Protein AF-A0AAW0KKT7-F1 (afdb_monomer_lite)

Structure (mmCIF, N/CA/C/O backbone):
data_AF-A0AAW0KKT7-F1
#
_entry.id   AF-A0AAW0KKT7-F1
#
loop_
_atom_site.group_PDB
_atom_site.id
_atom_site.type_symbol
_atom_site.label_atom_id
_atom_site.label_alt_id
_atom_site.label_comp_id
_atom_site.label_asym_id
_atom_site.label_entity_id
_atom_site.label_seq_id
_atom_site.pdbx_PDB_ins_code
_atom_site.Cartn_x
_atom_site.Cartn_y
_atom_site.Cartn_z
_atom_site.occupancy
_atom_site.B_iso_or_equiv
_atom_site.auth_seq_id
_atom_site.auth_comp_id
_atom_site.auth_asym_id
_atom_site.auth_atom_id
_atom_site.pdbx_PDB_model_num
ATOM 1 N N . MET A 1 1 ? 25.909 -26.195 -28.130 1.00 31.53 1 MET A N 1
ATOM 2 C CA . MET A 1 1 ? 25.464 -25.767 -26.789 1.00 31.53 1 MET A CA 1
ATOM 3 C C . MET A 1 1 ? 24.852 -24.380 -26.941 1.00 31.53 1 MET A C 1
ATOM 5 O O . MET A 1 1 ? 25.581 -23.400 -26.951 1.00 31.53 1 MET A O 1
ATOM 9 N N . ILE A 1 2 ? 23.549 -24.303 -27.223 1.00 26.78 2 ILE A N 1
ATOM 10 C CA . ILE A 1 2 ? 22.853 -23.032 -27.477 1.00 26.78 2 ILE A CA 1
ATOM 11 C C . ILE A 1 2 ? 21.939 -22.791 -26.280 1.00 26.78 2 ILE A C 1
ATOM 13 O O . ILE A 1 2 ? 20.906 -23.437 -26.138 1.00 26.78 2 ILE A O 1
ATOM 17 N N . PHE A 1 3 ? 22.370 -21.903 -25.388 1.00 26.28 3 PHE A N 1
ATOM 18 C CA . PHE A 1 3 ? 21.523 -21.343 -24.344 1.00 26.28 3 PHE A CA 1
ATOM 19 C C . PHE A 1 3 ? 20.577 -20.335 -25.002 1.00 26.28 3 PHE A C 1
ATOM 21 O O . PHE A 1 3 ? 20.989 -19.228 -25.340 1.00 26.28 3 PHE A O 1
ATOM 28 N N . VAL A 1 4 ? 19.312 -20.705 -25.194 1.00 31.69 4 VAL A N 1
ATOM 29 C CA . VAL A 1 4 ? 18.260 -19.722 -25.474 1.00 31.69 4 VAL A CA 1
ATOM 30 C C . VAL A 1 4 ? 17.796 -19.186 -24.126 1.00 31.69 4 VAL A C 1
ATOM 32 O O . VAL A 1 4 ? 16.954 -19.778 -23.457 1.00 31.69 4 VAL A O 1
ATOM 35 N N . ALA A 1 5 ? 18.395 -18.081 -23.692 1.00 36.38 5 ALA A N 1
ATOM 36 C CA . ALA A 1 5 ? 17.858 -17.307 -22.587 1.00 36.38 5 ALA A CA 1
ATOM 37 C C . ALA A 1 5 ? 16.562 -16.638 -23.070 1.00 36.38 5 ALA A C 1
ATOM 39 O O . ALA A 1 5 ? 16.604 -15.687 -23.850 1.00 36.38 5 ALA A O 1
ATOM 40 N N . MET A 1 6 ? 15.405 -17.141 -22.633 1.00 34.62 6 MET A N 1
ATOM 41 C CA . MET A 1 6 ? 14.145 -16.406 -22.750 1.00 34.62 6 MET A CA 1
ATOM 42 C C . MET A 1 6 ? 14.238 -15.162 -21.864 1.00 34.62 6 MET A C 1
ATOM 44 O O . MET A 1 6 ? 14.027 -15.208 -20.655 1.00 34.62 6 MET A O 1
ATOM 48 N N . PHE A 1 7 ? 14.629 -14.051 -22.481 1.00 41.12 7 PHE A N 1
ATOM 49 C CA . PHE A 1 7 ? 14.795 -12.752 -21.849 1.00 41.12 7 PHE A CA 1
ATOM 50 C C . PHE A 1 7 ? 13.500 -11.956 -22.029 1.00 41.12 7 PHE A C 1
ATOM 52 O O . PHE A 1 7 ? 13.329 -11.230 -23.006 1.00 41.12 7 PHE A O 1
ATOM 59 N N . VAL A 1 8 ? 12.556 -12.120 -21.104 1.00 44.72 8 VAL A N 1
ATOM 60 C CA . VAL A 1 8 ? 11.337 -11.306 -21.055 1.00 44.72 8 VAL A CA 1
ATOM 61 C C . VAL A 1 8 ? 11.145 -10.823 -19.624 1.00 44.72 8 VAL A C 1
ATOM 63 O O . VAL A 1 8 ? 10.634 -11.547 -18.783 1.00 44.72 8 VAL A O 1
ATOM 66 N N . ASP A 1 9 ? 11.625 -9.602 -19.383 1.00 35.25 9 ASP A N 1
ATOM 67 C CA . ASP A 1 9 ? 11.113 -8.574 -18.460 1.00 35.25 9 ASP A CA 1
ATOM 68 C C . ASP A 1 9 ? 12.256 -7.849 -17.722 1.00 35.25 9 ASP A C 1
ATOM 70 O O . ASP A 1 9 ? 12.972 -8.400 -16.884 1.00 35.25 9 ASP A O 1
ATOM 74 N N . ARG A 1 10 ? 12.404 -6.551 -18.020 1.00 43.22 10 ARG A N 1
ATOM 75 C CA . ARG A 1 10 ? 13.387 -5.635 -17.415 1.00 43.22 10 ARG A CA 1
ATOM 76 C C . ARG A 1 10 ? 13.097 -5.356 -15.929 1.00 43.22 10 ARG A C 1
ATOM 78 O O . ARG A 1 10 ? 13.910 -4.707 -15.277 1.00 43.22 10 ARG A O 1
ATOM 85 N N . ARG A 1 11 ? 11.964 -5.825 -15.386 1.00 42.97 11 ARG A N 1
ATOM 86 C CA . ARG A 1 11 ? 11.531 -5.584 -13.995 1.00 42.97 11 ARG A CA 1
ATOM 87 C C . ARG A 1 11 ? 11.824 -6.718 -13.004 1.00 42.97 11 ARG A C 1
ATOM 89 O O . ARG A 1 11 ? 11.734 -6.484 -11.803 1.00 42.97 11 ARG A O 1
ATOM 96 N N . TYR A 1 12 ? 12.253 -7.901 -13.455 1.00 42.06 12 TYR A N 1
ATOM 97 C CA . TYR A 1 12 ? 12.543 -9.060 -12.584 1.00 42.06 12 TYR A CA 1
ATOM 98 C C . TYR A 1 12 ? 14.029 -9.229 -12.200 1.00 42.06 12 TYR A C 1
ATOM 100 O O . TYR A 1 12 ? 14.436 -10.266 -11.677 1.00 42.06 12 TYR A O 1
ATOM 108 N N . PHE A 1 13 ? 14.866 -8.205 -12.385 1.00 41.31 13 PHE A N 1
ATOM 109 C CA . PHE A 1 13 ? 16.325 -8.291 -12.195 1.00 41.31 13 PHE A CA 1
ATOM 110 C C . PHE A 1 13 ? 16.810 -8.320 -10.723 1.00 41.31 13 PHE A C 1
ATOM 112 O O . PHE A 1 13 ? 17.933 -7.920 -10.432 1.00 41.31 13 PHE A O 1
ATOM 119 N N . ARG A 1 14 ? 16.007 -8.765 -9.741 1.00 37.19 14 ARG A N 1
ATOM 120 C CA . ARG A 1 14 ? 16.431 -8.741 -8.319 1.00 37.19 14 ARG A CA 1
ATOM 121 C C . ARG A 1 14 ? 16.213 -10.028 -7.522 1.00 37.19 14 ARG A C 1
ATOM 123 O O . ARG A 1 14 ? 16.206 -9.993 -6.294 1.00 37.19 14 ARG A O 1
ATOM 130 N N . ALA A 1 15 ? 16.120 -11.176 -8.185 1.00 34.62 15 ALA A N 1
ATOM 131 C CA . ALA A 1 15 ? 16.123 -12.462 -7.487 1.00 34.62 15 ALA A CA 1
ATOM 132 C C . ALA A 1 15 ? 16.864 -13.558 -8.263 1.00 34.62 15 ALA A C 1
ATOM 134 O O . ALA A 1 15 ? 16.327 -14.627 -8.512 1.00 34.62 15 ALA A O 1
ATOM 135 N N . MET A 1 16 ? 18.130 -13.319 -8.602 1.00 32.91 16 MET A N 1
ATOM 136 C CA . MET A 1 16 ? 19.055 -14.415 -8.883 1.00 32.91 16 MET A CA 1
ATOM 137 C C . MET A 1 16 ? 20.366 -14.116 -8.161 1.00 32.91 16 MET A C 1
ATOM 139 O O . MET A 1 16 ? 21.225 -13.387 -8.647 1.00 32.91 16 MET A O 1
ATOM 143 N N . LYS A 1 17 ? 20.468 -14.619 -6.924 1.00 32.62 17 LYS A N 1
ATOM 144 C CA . LYS A 1 17 ? 21.740 -14.731 -6.206 1.00 32.62 17 LYS A CA 1
ATOM 145 C C . LYS A 1 17 ? 22.632 -15.652 -7.037 1.00 32.62 17 LYS A C 1
ATOM 147 O O . LYS A 1 17 ? 22.512 -16.868 -6.942 1.00 32.62 17 LYS A O 1
ATOM 152 N N . PHE A 1 18 ? 23.512 -15.077 -7.844 1.00 29.98 18 PHE A N 1
ATOM 153 C CA . PHE A 1 18 ? 24.673 -15.802 -8.331 1.00 29.98 18 PHE A CA 1
ATOM 154 C C . PHE A 1 18 ? 25.673 -15.882 -7.181 1.00 29.98 18 PHE A C 1
ATOM 156 O O . PHE A 1 18 ? 26.159 -14.865 -6.688 1.00 29.98 18 PHE A O 1
ATOM 163 N N . CYS A 1 19 ? 25.939 -17.103 -6.721 1.00 26.00 19 CYS A N 1
ATOM 164 C CA . CYS A 1 19 ? 27.095 -17.389 -5.891 1.00 26.00 19 CYS A CA 1
ATOM 165 C C . CYS A 1 19 ? 28.325 -17.240 -6.795 1.00 26.00 19 CYS A C 1
ATOM 167 O O . CYS A 1 19 ? 28.697 -18.164 -7.513 1.00 26.00 19 CYS A O 1
ATOM 169 N N . ILE A 1 20 ? 28.893 -16.035 -6.839 1.00 28.48 20 ILE A N 1
ATOM 170 C CA . ILE A 1 20 ? 30.218 -15.806 -7.407 1.00 28.48 20 ILE A CA 1
ATOM 171 C C . ILE A 1 20 ? 31.191 -16.271 -6.328 1.00 28.48 20 ILE A C 1
ATOM 173 O O . ILE A 1 20 ? 31.490 -15.534 -5.390 1.00 28.48 20 ILE A O 1
ATOM 177 N N . VAL A 1 21 ? 31.639 -17.524 -6.422 1.00 32.56 21 VAL A N 1
ATOM 178 C CA . VAL A 1 21 ? 32.862 -17.927 -5.730 1.00 32.56 21 VAL A CA 1
ATOM 179 C C . VAL A 1 21 ? 34.007 -17.264 -6.478 1.00 32.56 21 VAL A C 1
ATOM 181 O O . VAL A 1 21 ? 34.301 -17.560 -7.634 1.00 32.56 21 VAL A O 1
ATOM 184 N N . GLN A 1 22 ? 34.572 -16.280 -5.798 1.00 31.69 22 GLN A N 1
ATOM 185 C CA . GLN A 1 22 ? 35.653 -15.426 -6.229 1.00 31.69 22 GLN A CA 1
ATOM 186 C C . GLN A 1 22 ? 36.990 -16.151 -6.060 1.00 31.69 22 GLN A C 1
ATOM 188 O O . GLN A 1 22 ? 37.392 -16.465 -4.945 1.00 31.69 22 GLN A O 1
ATOM 193 N N . HIS A 1 23 ? 37.703 -16.355 -7.162 1.00 30.31 23 HIS A N 1
ATOM 194 C CA . HIS A 1 23 ? 39.162 -16.455 -7.171 1.00 30.31 23 HIS A CA 1
ATOM 195 C C . HIS A 1 23 ? 39.617 -15.794 -8.479 1.00 30.31 23 HIS A C 1
ATOM 197 O O . HIS A 1 23 ? 39.392 -16.311 -9.565 1.00 30.31 23 HIS A O 1
ATOM 203 N N . SER A 1 24 ? 39.855 -14.485 -8.440 1.00 28.97 24 SER A N 1
ATOM 204 C CA . SER A 1 24 ? 41.160 -13.854 -8.192 1.00 28.97 24 SER A CA 1
ATOM 205 C C . SER A 1 24 ? 41.790 -13.388 -9.510 1.00 28.97 24 SER A C 1
ATOM 207 O O . SER A 1 24 ? 42.363 -14.175 -10.253 1.00 28.97 24 SER A O 1
ATOM 209 N N . LEU A 1 25 ? 41.632 -12.086 -9.763 1.00 35.06 25 LEU A N 1
ATOM 210 C CA . LEU A 1 25 ? 42.660 -11.154 -10.245 1.00 35.06 25 LEU A CA 1
ATOM 211 C C . LEU A 1 25 ? 43.779 -11.717 -11.138 1.00 35.06 25 LEU A C 1
ATOM 213 O O . LEU A 1 25 ? 44.708 -12.302 -10.607 1.00 35.06 25 LEU A O 1
ATOM 217 N N . ILE A 1 26 ? 43.771 -11.359 -12.426 1.00 31.62 26 ILE A N 1
ATOM 218 C CA . ILE A 1 26 ? 44.946 -10.981 -13.246 1.00 31.62 26 ILE A CA 1
ATOM 219 C C . ILE A 1 26 ? 44.367 -10.074 -14.354 1.00 31.62 26 ILE A C 1
ATOM 221 O O . ILE A 1 26 ? 43.622 -10.532 -15.212 1.00 31.62 26 ILE A O 1
ATOM 225 N N . LYS A 1 27 ? 44.342 -8.748 -14.182 1.00 28.86 27 LYS A N 1
ATOM 226 C CA . LYS A 1 27 ? 45.396 -7.790 -14.562 1.00 28.86 27 LYS A CA 1
ATOM 227 C C . LYS A 1 27 ? 45.888 -8.002 -16.001 1.00 28.86 27 LYS A C 1
ATOM 229 O O . LYS A 1 27 ? 46.634 -8.926 -16.290 1.00 28.86 27 LYS A O 1
ATOM 234 N N . LEU A 1 28 ? 45.437 -7.109 -16.881 1.00 33.62 28 LEU A N 1
ATOM 235 C CA . LEU A 1 28 ? 46.044 -6.842 -18.179 1.00 33.62 28 LEU A CA 1
ATOM 236 C C . LEU A 1 28 ? 47.548 -6.600 -18.001 1.00 33.62 28 LEU A C 1
ATOM 238 O O . LEU A 1 28 ? 47.914 -5.606 -17.385 1.00 33.62 28 LEU A O 1
ATOM 242 N N . GLU A 1 29 ? 48.378 -7.471 -18.568 1.00 30.17 29 GLU A N 1
ATOM 243 C CA . GLU A 1 29 ? 49.630 -7.090 -19.226 1.00 30.17 29 GLU A CA 1
ATOM 244 C C . GLU A 1 29 ? 50.122 -8.232 -20.130 1.00 30.17 29 GLU A C 1
ATOM 246 O O . GLU A 1 29 ? 50.438 -9.331 -19.686 1.00 30.17 29 GLU A O 1
ATOM 251 N N . PHE A 1 30 ? 50.088 -7.962 -21.435 1.00 32.75 30 PHE A N 1
ATOM 252 C CA . PHE A 1 30 ? 51.190 -8.183 -22.369 1.00 32.75 30 PHE A CA 1
ATOM 253 C C . PHE A 1 30 ? 52.197 -9.300 -22.019 1.00 32.75 30 PHE A C 1
ATOM 255 O O . PHE A 1 30 ? 53.230 -9.051 -21.412 1.00 32.75 30 PHE A O 1
ATOM 262 N N . TRP A 1 31 ? 51.965 -10.507 -22.540 1.00 22.55 31 TRP A N 1
ATOM 263 C CA . TRP A 1 31 ? 53.045 -11.370 -23.024 1.00 22.55 31 TRP A CA 1
ATOM 264 C C . TRP A 1 31 ? 52.604 -12.015 -24.336 1.00 22.55 31 TRP A C 1
ATOM 266 O O . TRP A 1 31 ? 51.834 -12.970 -24.385 1.00 22.55 31 TRP A O 1
ATOM 276 N N . TYR A 1 32 ? 53.053 -11.365 -25.403 1.00 33.44 32 TYR A N 1
ATOM 277 C CA . TYR A 1 32 ? 53.447 -11.915 -26.692 1.00 33.44 32 TYR A CA 1
ATOM 278 C C . TYR A 1 32 ? 53.466 -13.460 -26.742 1.00 33.44 32 TYR A C 1
ATOM 280 O O . TYR A 1 32 ? 54.474 -14.091 -26.435 1.00 33.44 32 TYR A O 1
ATOM 288 N N . PHE A 1 33 ? 52.355 -14.079 -27.157 1.00 26.83 33 PHE A N 1
ATOM 289 C CA . PHE A 1 33 ? 52.390 -15.420 -27.735 1.00 26.83 33 PHE A CA 1
ATOM 290 C C . PHE A 1 33 ? 51.983 -15.305 -29.194 1.00 26.83 33 PHE A C 1
ATOM 292 O O . PHE A 1 33 ? 50.806 -15.274 -29.559 1.00 26.83 33 PHE A O 1
ATOM 299 N N . GLU A 1 34 ? 53.022 -15.177 -30.007 1.00 38.41 34 GLU A N 1
ATOM 300 C CA . GLU A 1 34 ? 53.042 -15.358 -31.443 1.00 38.41 34 GLU A CA 1
ATOM 301 C C . GLU A 1 34 ? 52.223 -16.606 -31.826 1.00 38.41 34 GLU A C 1
ATOM 303 O O . GLU A 1 34 ? 52.698 -17.739 -31.810 1.00 38.41 34 GLU A O 1
ATOM 308 N N . SER A 1 35 ? 50.954 -16.409 -32.180 1.00 33.03 35 SER A N 1
ATOM 309 C CA . SER A 1 35 ? 50.197 -17.388 -32.952 1.00 33.03 35 SER A CA 1
ATOM 310 C C . SER A 1 35 ? 49.791 -16.754 -34.267 1.00 33.03 35 SER A C 1
ATOM 312 O O . SER A 1 35 ? 48.618 -16.573 -34.584 1.00 33.03 35 SER A O 1
ATOM 314 N N . ASN A 1 36 ? 50.814 -16.461 -35.069 1.00 39.34 36 ASN A N 1
ATOM 315 C CA . ASN A 1 36 ? 50.717 -16.409 -36.519 1.00 39.34 36 ASN A CA 1
ATOM 316 C C . ASN A 1 36 ? 50.338 -17.807 -37.052 1.00 39.34 36 ASN A C 1
ATOM 318 O O . ASN A 1 36 ? 51.107 -18.487 -37.724 1.00 39.34 36 ASN A O 1
ATOM 322 N N . LYS 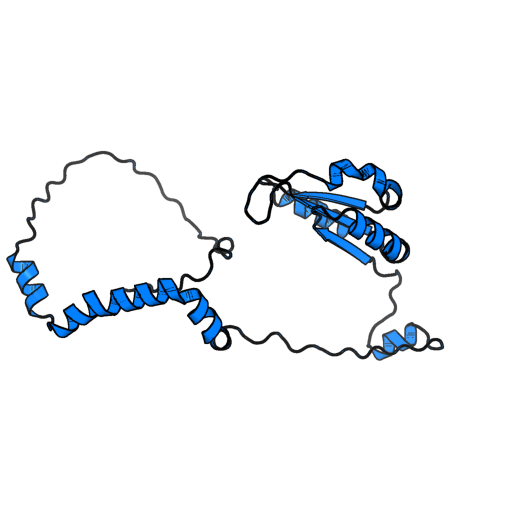A 1 37 ? 49.124 -18.270 -36.746 1.00 44.53 37 LYS A N 1
ATOM 323 C CA . LYS A 1 37 ? 48.420 -19.244 -37.574 1.00 44.53 37 LYS A CA 1
ATOM 324 C C . LYS A 1 37 ? 47.383 -18.452 -38.335 1.00 44.53 37 LYS A C 1
ATOM 326 O O . LYS A 1 37 ? 46.230 -18.364 -37.927 1.00 44.53 37 LYS A O 1
ATOM 331 N N . VAL A 1 38 ? 47.825 -17.886 -39.458 1.00 48.31 38 VAL A N 1
ATOM 332 C CA . VAL A 1 38 ? 46.939 -17.561 -40.574 1.00 48.31 38 VAL A CA 1
ATOM 333 C C . VAL A 1 38 ? 46.031 -18.777 -40.737 1.00 48.31 38 VAL A C 1
ATOM 335 O O . VAL A 1 38 ? 46.494 -19.858 -41.111 1.00 48.31 38 VAL A O 1
ATOM 338 N N . LEU A 1 39 ? 44.765 -18.645 -40.335 1.00 46.72 39 LEU A N 1
ATOM 339 C CA . LEU A 1 39 ? 43.746 -19.662 -40.549 1.00 46.72 39 LEU A CA 1
ATOM 340 C C . LEU A 1 39 ? 43.695 -19.864 -42.057 1.00 46.72 39 LEU A C 1
ATOM 342 O O . LEU A 1 39 ? 43.140 -19.052 -42.791 1.00 46.72 39 LEU A O 1
ATOM 346 N N . SER A 1 40 ? 44.388 -20.901 -42.520 1.00 48.41 40 SER A N 1
ATOM 347 C CA . SER A 1 40 ? 44.546 -21.159 -43.938 1.00 48.41 40 SER A CA 1
ATOM 348 C C . SER A 1 40 ? 43.165 -21.216 -44.578 1.00 48.41 40 SER A C 1
ATOM 350 O O . SER A 1 40 ? 42.315 -22.021 -44.181 1.00 48.41 40 SER A O 1
ATOM 352 N N . MET A 1 41 ? 42.956 -20.371 -45.588 1.00 51.56 41 MET A N 1
ATOM 353 C CA . MET A 1 41 ? 41.732 -20.292 -46.389 1.00 51.56 41 MET A CA 1
ATOM 354 C C . MET A 1 41 ? 41.313 -21.660 -46.965 1.00 51.56 41 MET A C 1
ATOM 356 O O . MET A 1 41 ? 40.192 -21.809 -47.445 1.00 51.56 41 MET A O 1
ATOM 360 N N . SER A 1 42 ? 42.190 -22.673 -46.961 1.00 54.19 42 SER A N 1
ATOM 361 C CA . SER A 1 42 ? 41.870 -24.050 -47.358 1.00 54.19 42 SER A CA 1
ATOM 362 C C . SER A 1 42 ? 41.103 -24.846 -46.290 1.00 54.19 42 SER A C 1
ATOM 364 O O . SER A 1 42 ? 40.228 -25.629 -46.649 1.00 54.19 42 SER A O 1
ATOM 366 N N . ARG A 1 43 ? 41.343 -24.622 -44.989 1.00 55.47 43 ARG A N 1
ATOM 367 C CA . ARG A 1 43 ? 40.644 -25.338 -43.900 1.00 55.47 43 ARG A CA 1
ATOM 368 C C . ARG A 1 43 ? 39.219 -24.824 -43.693 1.00 55.47 43 ARG A C 1
ATOM 370 O O . ARG A 1 43 ? 38.309 -25.625 -43.506 1.00 55.47 43 ARG A O 1
ATOM 377 N N . ILE A 1 44 ? 39.013 -23.512 -43.829 1.00 55.50 44 ILE A N 1
ATOM 378 C CA . ILE A 1 44 ? 37.677 -22.889 -43.840 1.00 55.50 44 ILE A CA 1
ATOM 379 C C . ILE A 1 44 ? 36.877 -23.369 -45.061 1.00 55.50 44 ILE A C 1
ATOM 381 O O . ILE A 1 44 ? 35.706 -23.717 -44.930 1.00 55.50 44 ILE A O 1
ATOM 385 N N . ARG A 1 45 ? 37.525 -23.490 -46.231 1.00 52.94 45 ARG A N 1
ATOM 386 C CA . ARG A 1 45 ? 36.906 -24.075 -47.429 1.00 52.94 45 ARG A CA 1
ATOM 387 C C . ARG A 1 45 ? 36.470 -25.525 -47.217 1.00 52.94 45 ARG A C 1
ATOM 389 O O . ARG A 1 45 ? 35.387 -25.857 -47.664 1.00 52.94 45 ARG A O 1
ATOM 396 N N . CYS A 1 46 ? 37.231 -26.370 -46.517 1.00 52.91 46 CYS A N 1
ATOM 397 C CA . CYS A 1 46 ? 36.802 -27.748 -46.226 1.00 52.91 46 CYS A CA 1
ATOM 398 C C . CYS A 1 46 ? 35.625 -27.832 -45.238 1.00 52.91 46 CYS A C 1
ATOM 400 O O . CYS A 1 46 ? 34.781 -28.707 -45.397 1.00 52.91 46 CYS A O 1
ATOM 402 N N . ILE A 1 47 ? 35.532 -26.918 -44.265 1.00 57.16 47 ILE A N 1
ATOM 403 C CA . ILE A 1 47 ? 34.408 -26.864 -43.312 1.00 57.16 47 ILE A CA 1
ATOM 404 C C . ILE A 1 47 ? 33.130 -26.340 -43.995 1.00 57.16 47 ILE A C 1
ATOM 406 O O . ILE A 1 47 ? 32.055 -26.895 -43.788 1.00 57.16 47 ILE A O 1
ATOM 410 N N . LEU A 1 48 ? 33.247 -25.332 -44.868 1.00 53.50 48 LEU A N 1
ATOM 411 C CA . LEU A 1 48 ? 32.124 -24.780 -45.643 1.00 53.50 48 LEU A CA 1
ATOM 412 C C . LEU A 1 48 ? 31.666 -25.685 -46.803 1.00 53.50 48 LEU A C 1
ATOM 414 O O . LEU A 1 48 ? 30.550 -25.532 -47.285 1.00 53.50 48 LEU A O 1
ATOM 418 N N . ARG A 1 49 ? 32.493 -26.640 -47.255 1.00 56.84 49 ARG A N 1
ATOM 419 C CA . ARG A 1 49 ? 32.186 -27.541 -48.387 1.00 56.84 49 ARG A CA 1
ATOM 420 C C . ARG A 1 49 ? 31.205 -28.666 -48.045 1.00 56.84 49 ARG A C 1
ATOM 422 O O . ARG A 1 49 ? 30.702 -29.311 -48.956 1.00 56.84 49 ARG A O 1
ATOM 429 N N . GLY A 1 50 ? 30.951 -28.909 -46.758 1.00 59.69 50 GLY A N 1
ATOM 430 C CA . GLY A 1 50 ? 29.988 -29.910 -46.285 1.00 59.69 50 GLY A CA 1
ATOM 431 C C . GLY A 1 50 ? 28.633 -29.334 -45.872 1.00 59.69 50 GLY A C 1
ATOM 432 O O . GLY A 1 50 ? 27.769 -30.088 -45.435 1.00 59.69 50 GLY A O 1
ATOM 433 N N . TRP A 1 51 ? 28.453 -28.013 -45.948 1.00 60.59 51 TRP A N 1
ATOM 434 C CA . TRP A 1 51 ? 27.213 -27.359 -45.540 1.00 60.59 51 TRP A CA 1
ATOM 435 C C . TRP A 1 51 ? 26.368 -27.091 -46.776 1.00 60.59 51 TRP A C 1
ATOM 437 O O . TRP A 1 51 ? 26.772 -26.355 -47.674 1.00 60.59 51 TRP A O 1
ATOM 447 N N . ASP A 1 52 ? 25.192 -27.712 -46.823 1.00 81.06 52 ASP A N 1
ATOM 448 C CA . ASP A 1 52 ? 24.215 -27.471 -47.878 1.00 81.06 52 ASP A CA 1
ATOM 449 C C . ASP A 1 52 ? 23.883 -25.968 -47.898 1.00 81.06 52 ASP A C 1
ATOM 451 O O . ASP A 1 52 ? 23.640 -25.368 -46.848 1.00 81.06 52 ASP A O 1
ATOM 455 N N . VAL A 1 53 ? 23.858 -25.337 -49.072 1.00 82.25 53 VAL A N 1
ATOM 456 C CA . VAL A 1 53 ? 23.535 -23.905 -49.232 1.00 82.25 53 VAL A CA 1
ATOM 457 C C . VAL A 1 53 ? 22.214 -23.562 -48.527 1.00 82.25 53 VAL A C 1
ATOM 459 O O . VAL A 1 53 ? 22.069 -22.480 -47.957 1.00 82.25 53 VAL A O 1
ATOM 462 N N . LYS A 1 54 ? 21.286 -24.525 -48.455 1.00 81.75 54 LYS A N 1
ATOM 463 C CA . LYS A 1 54 ? 20.036 -24.428 -47.685 1.00 81.75 54 LYS A CA 1
ATOM 464 C C . LYS A 1 54 ? 20.265 -24.188 -46.188 1.00 81.75 54 LYS A C 1
ATOM 466 O O . LYS A 1 54 ? 19.583 -23.358 -45.590 1.00 81.75 54 LYS A O 1
ATOM 471 N N . THR A 1 55 ? 21.236 -24.874 -45.584 1.00 85.50 55 THR A N 1
ATOM 472 C CA . THR A 1 55 ? 21.594 -24.697 -44.165 1.00 85.50 55 THR A CA 1
ATOM 473 C C . THR A 1 55 ? 22.237 -23.339 -43.895 1.00 85.50 55 THR A C 1
ATOM 475 O O . THR A 1 55 ? 21.933 -22.714 -42.880 1.00 85.50 55 THR A O 1
ATOM 478 N N . LEU A 1 56 ? 23.046 -22.830 -44.830 1.00 85.88 56 LEU A N 1
ATOM 479 C CA . LEU A 1 56 ? 23.626 -21.490 -44.739 1.00 85.88 56 LEU A CA 1
ATOM 480 C C . LEU A 1 56 ? 22.533 -20.407 -44.802 1.00 85.88 56 LEU A C 1
ATOM 482 O O . LEU A 1 56 ? 22.511 -19.505 -43.968 1.00 85.88 56 LEU A O 1
ATOM 486 N N . ILE A 1 57 ? 21.586 -20.523 -45.740 1.00 87.88 57 ILE A N 1
ATOM 487 C CA . ILE A 1 57 ? 20.455 -19.588 -45.868 1.00 87.88 57 ILE A CA 1
ATOM 488 C C . ILE A 1 57 ? 19.594 -19.600 -44.600 1.00 87.88 57 ILE A C 1
ATOM 490 O O . ILE A 1 57 ? 19.238 -18.544 -44.081 1.00 87.88 57 ILE A O 1
ATOM 494 N N . PHE A 1 58 ? 19.289 -20.779 -44.056 1.00 89.75 58 PHE A N 1
ATOM 495 C CA . PHE A 1 58 ? 18.525 -20.882 -42.815 1.00 89.75 58 PHE A CA 1
ATOM 496 C C . PHE A 1 58 ? 19.241 -20.185 -41.646 1.00 89.75 58 PHE A C 1
ATOM 498 O O . PHE A 1 58 ? 18.639 -19.384 -40.931 1.00 89.75 58 PHE A O 1
ATOM 505 N N . LEU A 1 59 ? 20.543 -20.429 -41.481 1.00 87.94 59 LEU A N 1
ATOM 506 C CA . LEU A 1 59 ? 21.313 -19.863 -40.377 1.00 87.94 59 LEU A CA 1
ATOM 507 C C . LEU A 1 59 ? 21.493 -18.342 -40.485 1.00 87.94 59 LEU A C 1
ATOM 509 O O . LEU A 1 59 ? 21.424 -17.655 -39.471 1.00 87.94 59 LEU A O 1
ATOM 513 N N . PHE A 1 60 ? 21.734 -17.816 -41.688 1.00 88.62 60 PHE A N 1
ATOM 514 C CA . PHE A 1 60 ? 22.093 -16.407 -41.876 1.00 88.62 60 PHE A CA 1
ATOM 515 C C . PHE A 1 60 ? 20.934 -15.504 -42.315 1.00 88.62 60 PHE A C 1
ATOM 517 O O . PHE A 1 60 ? 21.039 -14.292 -42.156 1.00 88.62 60 PHE A O 1
ATOM 524 N N . ALA A 1 61 ? 19.823 -16.052 -42.814 1.00 88.69 61 ALA A N 1
ATOM 525 C CA . ALA A 1 61 ? 18.640 -15.268 -43.180 1.00 88.69 61 ALA A CA 1
ATOM 526 C C . ALA A 1 61 ? 17.441 -15.566 -42.270 1.00 88.69 61 ALA A C 1
ATOM 528 O O . ALA A 1 61 ? 16.845 -14.645 -41.712 1.00 88.69 61 ALA A O 1
ATOM 529 N N . PHE A 1 62 ? 17.094 -16.838 -42.065 1.00 92.44 62 PHE A N 1
ATOM 530 C CA . PHE A 1 62 ? 15.894 -17.195 -41.301 1.00 92.44 62 PHE A CA 1
ATOM 531 C C . PHE A 1 62 ? 16.066 -16.964 -39.793 1.00 92.44 62 PHE A C 1
ATOM 533 O O . PHE A 1 62 ? 15.243 -16.308 -39.162 1.00 92.44 62 PHE A O 1
ATOM 540 N N . VAL A 1 63 ? 17.170 -17.427 -39.202 1.00 91.19 63 VAL A N 1
ATOM 541 C CA . VAL A 1 63 ? 17.396 -17.252 -37.758 1.00 91.19 63 VAL A CA 1
ATOM 542 C C . VAL A 1 63 ? 17.454 -15.765 -37.350 1.00 91.19 63 VAL A C 1
ATOM 544 O O . VAL A 1 63 ? 16.743 -15.396 -36.412 1.00 91.19 63 VAL A O 1
ATOM 547 N N . PRO A 1 64 ? 18.192 -14.870 -38.041 1.00 92.50 64 PRO A N 1
ATOM 548 C CA . PRO A 1 64 ? 18.221 -13.449 -37.688 1.00 92.50 64 PRO A CA 1
ATOM 549 C C . PRO A 1 64 ? 16.877 -12.742 -37.878 1.00 92.50 64 PRO A C 1
ATOM 551 O O . PRO A 1 64 ? 16.520 -11.897 -37.059 1.00 92.50 64 PRO A O 1
ATOM 554 N N . THR A 1 65 ? 16.103 -13.101 -38.909 1.00 90.81 65 THR A N 1
ATOM 555 C CA . THR A 1 65 ? 14.766 -12.522 -39.131 1.00 90.81 65 THR A CA 1
ATOM 556 C C . THR A 1 65 ? 13.774 -12.963 -38.057 1.00 90.81 65 THR A C 1
ATOM 558 O O . THR A 1 65 ? 13.033 -12.125 -37.544 1.00 90.81 65 THR A O 1
ATOM 561 N N . CYS A 1 66 ? 13.809 -14.227 -37.621 1.00 89.62 66 CYS A N 1
ATOM 562 C CA . CYS A 1 66 ? 13.020 -14.696 -36.479 1.00 89.62 66 CYS A CA 1
ATOM 563 C C . CYS A 1 66 ? 13.413 -13.994 -35.173 1.00 89.62 66 CYS A C 1
ATOM 565 O O . CYS A 1 66 ? 12.534 -13.567 -34.427 1.00 89.62 66 CYS A O 1
ATOM 567 N N . ILE A 1 67 ? 14.714 -13.832 -34.902 1.00 90.38 67 ILE A N 1
ATOM 568 C CA . ILE A 1 67 ? 15.196 -13.105 -33.716 1.00 90.38 67 ILE A CA 1
ATOM 569 C C . ILE A 1 67 ? 14.725 -11.648 -33.757 1.00 90.38 67 ILE A C 1
ATOM 571 O O . ILE A 1 67 ? 14.224 -11.145 -32.754 1.00 90.38 67 ILE A O 1
ATOM 575 N N . PHE A 1 68 ? 14.829 -10.981 -34.907 1.00 93.06 68 PHE A N 1
ATOM 576 C CA . PHE A 1 68 ? 14.362 -9.606 -35.082 1.00 93.06 68 PHE A CA 1
ATOM 577 C C . PHE A 1 68 ? 12.845 -9.483 -34.885 1.00 93.06 68 PHE A C 1
ATOM 579 O O . PHE A 1 68 ? 12.379 -8.587 -34.184 1.00 93.06 68 PHE A O 1
ATOM 586 N N . PHE A 1 69 ? 12.069 -10.426 -35.420 1.00 92.50 69 PHE A N 1
ATOM 587 C CA . PHE A 1 69 ? 10.622 -10.470 -35.226 1.00 92.50 69 PHE A CA 1
ATOM 588 C C . PHE A 1 69 ? 10.243 -10.672 -33.752 1.00 92.50 69 PHE A C 1
ATOM 590 O O . PHE A 1 69 ? 9.393 -9.953 -33.226 1.00 92.50 69 PHE A O 1
ATOM 597 N N . ILE A 1 70 ? 10.908 -11.598 -33.052 1.00 91.06 70 ILE A N 1
ATOM 598 C CA . ILE A 1 70 ? 10.719 -11.813 -31.610 1.00 91.06 70 ILE A CA 1
ATOM 599 C C . ILE A 1 70 ? 11.171 -10.584 -30.814 1.00 91.06 70 ILE A C 1
ATOM 601 O O . ILE A 1 70 ? 10.540 -10.243 -29.822 1.00 91.06 70 ILE A O 1
ATOM 605 N N . TYR A 1 71 ? 12.215 -9.875 -31.238 1.00 91.25 71 TYR A N 1
ATOM 606 C CA . TYR A 1 71 ? 12.646 -8.640 -30.585 1.00 91.25 71 TYR A CA 1
ATOM 607 C C . TYR A 1 71 ? 11.587 -7.532 -30.703 1.00 91.25 71 TYR A C 1
ATOM 609 O O . TYR A 1 71 ? 11.240 -6.905 -29.703 1.00 91.25 71 TYR A O 1
ATOM 617 N N . LEU A 1 72 ? 11.012 -7.335 -31.895 1.00 93.06 72 LEU A N 1
ATOM 618 C CA . LEU A 1 72 ? 9.973 -6.324 -32.124 1.00 93.06 72 LEU A CA 1
ATOM 619 C C . LEU A 1 72 ? 8.618 -6.691 -31.499 1.00 93.06 72 LEU A C 1
ATOM 621 O O . LEU A 1 72 ? 7.873 -5.812 -31.063 1.00 93.06 72 LEU A O 1
ATOM 625 N N . HIS A 1 73 ? 8.272 -7.980 -31.456 1.00 92.44 73 HIS A N 1
ATOM 626 C CA . HIS A 1 73 ? 6.947 -8.451 -31.038 1.00 92.44 73 HIS A CA 1
ATOM 627 C C . HIS A 1 73 ? 6.945 -9.309 -29.773 1.00 92.44 73 HIS A C 1
ATOM 629 O O . HIS A 1 73 ? 5.899 -9.838 -29.398 1.00 92.44 73 HIS A O 1
ATOM 635 N N . GLY A 1 74 ? 8.068 -9.409 -29.067 1.00 90.06 74 GLY A N 1
ATOM 636 C CA . GLY A 1 74 ? 8.236 -10.301 -27.920 1.00 90.06 74 GLY A CA 1
ATOM 637 C C . GLY A 1 74 ? 7.222 -10.054 -26.814 1.00 90.06 74 GLY A C 1
ATOM 638 O O . GLY A 1 74 ? 6.690 -11.008 -26.258 1.00 90.06 74 GLY A O 1
ATOM 639 N N . GLN A 1 75 ? 6.857 -8.793 -26.556 1.00 89.38 75 GLN A N 1
ATOM 640 C CA . GLN A 1 75 ? 5.793 -8.482 -25.598 1.00 89.38 75 GLN A CA 1
ATOM 641 C C . GLN A 1 75 ? 4.436 -9.037 -26.047 1.00 89.38 75 GLN A C 1
ATOM 643 O O . GLN A 1 75 ? 3.745 -9.655 -25.246 1.00 89.38 75 GLN A O 1
ATOM 648 N N . LYS A 1 76 ? 4.067 -8.887 -27.326 1.00 91.00 76 LYS A N 1
ATOM 649 C CA . LYS A 1 76 ? 2.795 -9.402 -27.863 1.00 91.00 76 LYS A CA 1
ATOM 650 C C . LYS A 1 76 ? 2.752 -10.928 -27.843 1.00 91.00 76 LYS A C 1
ATOM 652 O O . LYS A 1 76 ? 1.752 -11.499 -27.426 1.00 91.00 76 LYS A O 1
ATOM 657 N N . ILE A 1 77 ? 3.848 -11.571 -28.245 1.00 90.25 77 ILE A N 1
ATOM 658 C CA . ILE A 1 77 ? 3.995 -13.031 -28.218 1.00 90.25 77 ILE A CA 1
ATOM 659 C C . ILE A 1 77 ? 3.927 -13.535 -26.773 1.00 90.25 77 ILE A C 1
ATOM 661 O O . ILE A 1 77 ? 3.241 -14.515 -26.497 1.00 90.25 77 ILE A O 1
ATOM 665 N N . SER A 1 78 ? 4.576 -12.830 -25.841 1.00 89.19 78 SER A N 1
ATOM 666 C CA . SER A 1 78 ? 4.518 -13.135 -24.414 1.00 89.19 78 SER A CA 1
ATOM 667 C C . SER A 1 78 ? 3.086 -13.055 -23.879 1.00 89.19 78 SER A C 1
ATOM 669 O O . SER A 1 78 ? 2.594 -14.010 -23.295 1.00 89.19 78 SER A O 1
ATOM 671 N N . TYR A 1 79 ? 2.355 -11.973 -24.149 1.00 88.38 79 TYR A N 1
ATOM 672 C CA . TYR A 1 79 ? 0.957 -11.874 -23.721 1.00 88.38 79 TYR A CA 1
ATOM 673 C C . TYR A 1 79 ? 0.044 -12.910 -24.384 1.00 88.38 79 TYR A C 1
ATOM 675 O O . TYR A 1 79 ? -0.847 -13.432 -23.722 1.00 88.38 79 TYR A O 1
ATOM 683 N N . PHE A 1 80 ? 0.265 -13.230 -25.661 1.00 92.81 80 PHE A N 1
ATOM 684 C CA . PHE A 1 80 ? -0.538 -14.219 -26.382 1.00 92.81 80 PHE A CA 1
ATOM 685 C C . PHE A 1 80 ? -0.356 -15.631 -25.819 1.00 92.81 80 PHE A C 1
ATOM 687 O O . PHE A 1 80 ? -1.326 -16.353 -25.616 1.00 92.81 80 PHE A O 1
ATOM 694 N N . LEU A 1 81 ? 0.888 -16.017 -25.535 1.00 92.12 81 LEU A N 1
ATOM 695 C CA . LEU A 1 81 ? 1.213 -17.340 -25.011 1.00 92.12 81 LEU A CA 1
ATOM 696 C C . LEU A 1 81 ? 1.170 -17.394 -23.468 1.00 92.12 81 LEU A C 1
ATOM 698 O O . LEU A 1 81 ? 1.383 -18.460 -22.896 1.00 92.12 81 LEU A O 1
ATOM 702 N N . ARG A 1 82 ? 0.823 -16.289 -22.790 1.00 91.25 82 ARG A N 1
ATOM 703 C CA . ARG A 1 82 ? 0.633 -16.204 -21.332 1.00 91.25 82 ARG A CA 1
ATOM 704 C C . ARG A 1 82 ? -0.176 -17.373 -20.749 1.00 91.25 82 ARG A C 1
ATOM 706 O O . ARG A 1 82 ? 0.287 -17.936 -19.761 1.00 91.25 82 ARG A O 1
ATOM 713 N N . PRO A 1 83 ? -1.305 -17.811 -21.342 1.00 89.94 83 PRO A N 1
ATOM 714 C CA . PRO A 1 83 ? -2.069 -18.943 -20.811 1.00 89.94 83 PRO A CA 1
ATOM 715 C C . PRO A 1 83 ? -1.304 -20.277 -20.766 1.00 89.94 83 PRO A C 1
ATOM 717 O O . PRO A 1 83 ? -1.704 -21.171 -20.029 1.00 89.94 83 PRO A O 1
ATOM 720 N N . LEU A 1 84 ? -0.224 -20.438 -21.544 1.00 91.50 84 LEU A N 1
ATOM 721 C CA . LEU A 1 84 ? 0.564 -21.676 -21.584 1.00 91.50 84 LEU A CA 1
ATOM 722 C C . LEU A 1 84 ? 1.543 -21.811 -20.409 1.00 91.50 84 LEU A C 1
ATOM 724 O O . LEU A 1 84 ? 1.920 -22.931 -20.074 1.00 91.50 84 LEU A O 1
ATOM 728 N N . TRP A 1 85 ? 1.978 -20.706 -19.794 1.00 84.25 85 TRP A N 1
ATOM 729 C CA . TRP A 1 85 ? 2.954 -20.732 -18.690 1.00 84.25 85 TRP A CA 1
ATOM 730 C C . TRP A 1 85 ? 2.507 -19.994 -17.428 1.00 84.25 85 TRP A C 1
ATOM 732 O O . TRP A 1 85 ? 3.116 -20.173 -16.374 1.00 84.25 85 TRP A O 1
ATOM 742 N N . GLU A 1 86 ? 1.474 -19.157 -17.499 1.00 89.25 86 GLU A N 1
ATOM 743 C CA . GLU A 1 86 ? 0.869 -18.533 -16.328 1.00 89.25 86 GLU A CA 1
ATOM 744 C C . GLU A 1 86 ? -0.226 -19.464 -15.809 1.00 89.25 86 GLU A C 1
ATOM 746 O O . GLU A 1 86 ? -1.283 -19.622 -16.415 1.00 89.25 86 GLU A O 1
ATOM 751 N N . SER A 1 87 ? 0.056 -20.139 -14.695 1.00 87.38 87 SER A N 1
ATOM 752 C CA . SER A 1 87 ? -0.954 -20.959 -14.028 1.00 87.38 87 SER A CA 1
ATOM 753 C C . SER A 1 87 ? -2.086 -20.067 -13.512 1.00 87.38 87 SER A C 1
ATOM 755 O O . SER A 1 87 ? -1.808 -18.963 -13.032 1.00 87.38 87 SER A O 1
ATOM 757 N N . PRO A 1 88 ? -3.349 -20.527 -13.562 1.00 88.44 88 PRO A N 1
ATOM 758 C CA . PRO A 1 88 ? -4.457 -19.754 -13.028 1.00 88.44 88 PRO A CA 1
ATOM 759 C C . PRO A 1 88 ? -4.229 -19.459 -11.538 1.00 88.44 88 PRO A C 1
ATOM 761 O O . PRO A 1 88 ? -3.617 -20.269 -10.827 1.00 88.44 88 PRO A O 1
ATOM 764 N N . PRO A 1 89 ? -4.720 -18.313 -11.037 1.00 88.75 89 PRO A N 1
ATOM 765 C CA . PRO A 1 89 ? -4.690 -18.046 -9.610 1.00 88.75 89 PRO A CA 1
ATOM 766 C C . PRO A 1 89 ? -5.455 -19.142 -8.866 1.00 88.75 89 PRO A C 1
ATOM 768 O O . PRO A 1 89 ? -6.359 -19.785 -9.407 1.00 88.75 89 PRO A O 1
ATOM 771 N N . LYS A 1 90 ? -5.103 -19.352 -7.596 1.00 92.38 90 LYS A N 1
ATOM 772 C CA . LYS A 1 90 ? -5.853 -20.277 -6.744 1.00 92.38 90 LYS A CA 1
ATOM 773 C C . LYS A 1 90 ? -7.325 -19.845 -6.711 1.00 92.38 90 LYS A C 1
ATOM 775 O O . LYS A 1 90 ? -7.580 -18.643 -6.598 1.00 92.38 90 LYS A O 1
ATOM 780 N N . PRO A 1 91 ? -8.277 -20.790 -6.789 1.00 93.69 91 PRO A N 1
ATOM 781 C CA . PRO A 1 91 ? -9.688 -20.451 -6.703 1.00 93.69 91 PRO A CA 1
ATOM 782 C C . PRO A 1 91 ? -9.978 -19.756 -5.370 1.00 93.69 91 PRO A C 1
ATOM 784 O O . PRO A 1 91 ? -9.366 -20.060 -4.340 1.00 93.69 91 PRO A O 1
ATOM 787 N N . PHE A 1 92 ? -10.913 -18.810 -5.396 1.00 91.56 92 PHE A N 1
ATOM 788 C CA . PHE A 1 92 ? -11.357 -18.138 -4.183 1.00 91.56 92 PHE A CA 1
ATOM 789 C C . PHE A 1 92 ? -12.070 -19.135 -3.267 1.00 91.56 92 PHE A C 1
ATOM 791 O O . PHE A 1 92 ? -12.909 -19.917 -3.710 1.00 91.56 92 PHE A O 1
ATOM 798 N N . HIS A 1 93 ? -11.747 -19.087 -1.976 1.00 90.69 93 HIS A N 1
ATOM 799 C CA . HIS A 1 93 ? -12.519 -19.770 -0.948 1.00 90.69 93 HIS A CA 1
ATOM 800 C C . HIS A 1 93 ? -13.615 -18.804 -0.496 1.00 90.69 93 HIS A C 1
ATOM 802 O O . HIS A 1 93 ? -13.336 -17.762 0.095 1.00 90.69 93 HIS A O 1
ATOM 808 N N . VAL A 1 94 ? -14.865 -19.107 -0.835 1.00 90.25 94 VAL A N 1
ATOM 809 C CA . VAL A 1 94 ? -15.992 -18.259 -0.444 1.00 90.25 94 VAL A CA 1
ATOM 810 C C . VAL A 1 94 ? -16.315 -18.545 1.019 1.00 90.25 94 VAL A C 1
ATOM 812 O O . VAL A 1 94 ? -16.740 -19.646 1.362 1.00 90.25 94 VAL A O 1
ATOM 815 N N . LEU A 1 95 ? -16.089 -17.558 1.885 1.00 88.75 95 LEU A N 1
ATOM 816 C CA . LEU A 1 95 ? -16.507 -17.599 3.284 1.00 88.75 95 LEU A CA 1
ATOM 817 C C . LEU A 1 95 ? -17.845 -16.854 3.398 1.00 88.75 95 LEU A C 1
ATOM 819 O O . LEU A 1 95 ? -17.855 -15.634 3.227 1.00 88.75 95 LEU A O 1
ATOM 823 N N . PRO A 1 96 ? -18.972 -17.547 3.642 1.00 89.50 96 PRO A N 1
ATOM 824 C CA . PRO A 1 96 ? -20.275 -16.896 3.746 1.00 89.50 96 PRO A CA 1
ATOM 825 C C . PRO A 1 96 ? -20.322 -16.007 4.989 1.00 89.50 96 PRO A C 1
ATOM 827 O O . PRO A 1 96 ? -20.025 -16.464 6.086 1.00 89.50 96 PRO A O 1
ATOM 830 N N . HIS A 1 97 ? -20.692 -14.738 4.843 1.00 85.38 97 HIS A N 1
ATOM 831 C CA . HIS A 1 97 ? -20.833 -13.841 5.985 1.00 85.38 97 HIS A CA 1
ATOM 832 C C . HIS A 1 97 ? -22.225 -13.996 6.608 1.00 85.38 97 HIS A C 1
ATOM 834 O O . HIS A 1 97 ? -23.217 -13.548 6.036 1.00 85.38 97 HIS A O 1
ATOM 840 N N . TYR A 1 98 ? -22.300 -14.630 7.777 1.00 83.94 98 TYR A N 1
ATOM 841 C CA . TYR A 1 98 ? -23.533 -14.715 8.558 1.00 83.94 98 TYR A CA 1
ATOM 842 C C . TYR A 1 98 ? -23.644 -13.471 9.445 1.00 83.94 98 TYR A C 1
ATOM 844 O O . TYR A 1 98 ? -23.039 -13.417 10.511 1.00 83.94 98 TYR A O 1
ATOM 852 N N . TYR A 1 99 ? -24.372 -12.448 8.996 1.00 85.19 99 TYR A N 1
ATOM 853 C CA . TYR A 1 99 ? -24.656 -11.261 9.806 1.00 85.19 99 TYR A CA 1
ATOM 854 C C . TYR A 1 99 ? -26.106 -11.261 10.276 1.00 85.19 99 TYR A C 1
ATOM 856 O O . TYR A 1 99 ? -27.021 -11.428 9.471 1.00 85.19 99 TYR A O 1
ATOM 864 N N . HIS A 1 100 ? -26.305 -11.062 11.577 1.00 90.62 100 HIS A N 1
ATOM 865 C CA . HIS A 1 100 ? -27.619 -10.864 12.174 1.00 90.62 100 HIS A CA 1
ATOM 866 C C . HIS A 1 100 ? -27.469 -10.103 13.497 1.00 90.62 100 HIS A C 1
ATOM 868 O O . HIS A 1 100 ? -26.660 -10.496 14.336 1.00 90.62 100 HIS A O 1
ATOM 874 N N . GLU A 1 101 ? -28.266 -9.054 13.709 1.00 90.25 101 GLU A N 1
ATOM 875 C CA . GLU A 1 101 ? -28.154 -8.167 14.883 1.00 90.25 101 GLU A CA 1
ATOM 876 C C . GLU A 1 101 ? -28.345 -8.915 16.215 1.00 90.25 101 GLU A C 1
ATOM 878 O O . GLU A 1 101 ? -27.623 -8.679 17.179 1.00 90.25 101 GLU A O 1
ATOM 883 N N . ASN A 1 102 ? -29.266 -9.883 16.249 1.00 94.12 102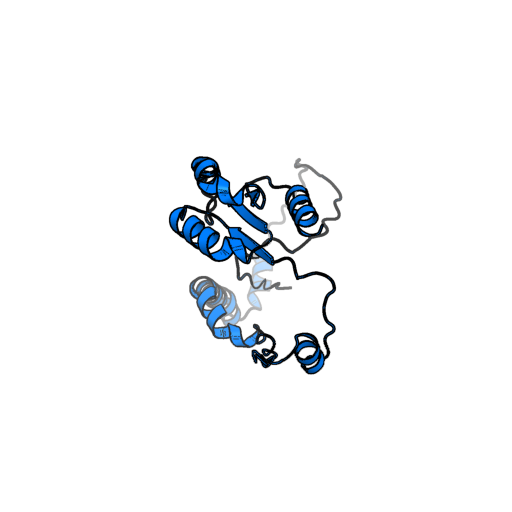 ASN A N 1
ATOM 884 C CA . ASN A 1 102 ? -29.614 -10.633 17.467 1.00 94.12 102 ASN A CA 1
ATOM 885 C C . ASN A 1 102 ? -28.732 -11.864 17.757 1.00 94.12 102 ASN A C 1
ATOM 887 O O . ASN A 1 102 ? -29.084 -12.672 18.616 1.00 94.12 102 ASN A O 1
ATOM 891 N N . VAL A 1 103 ? -27.631 -12.073 17.029 1.00 90.50 103 VAL A N 1
ATOM 892 C CA . VAL A 1 103 ? -26.770 -13.253 17.224 1.00 90.50 103 VAL A CA 1
ATOM 893 C C . VAL A 1 103 ? -25.467 -12.846 17.903 1.00 90.50 103 VAL A C 1
ATOM 895 O O . VAL A 1 103 ? -24.782 -11.924 17.470 1.00 90.50 103 VAL A O 1
ATOM 898 N N . SER A 1 104 ? -25.096 -13.560 18.969 1.00 92.38 104 SER A N 1
ATOM 899 C CA . SER A 1 104 ? -23.837 -13.307 19.671 1.00 92.38 104 SER A CA 1
ATOM 900 C C . SER A 1 104 ? -22.626 -13.637 18.792 1.00 92.38 104 SER A C 1
ATOM 902 O O . SER A 1 104 ? -22.624 -14.610 18.030 1.00 92.38 104 SER A O 1
ATOM 904 N N . MET A 1 105 ? -21.542 -12.873 18.956 1.00 89.50 105 MET A N 1
ATOM 905 C CA . MET A 1 105 ? -20.281 -13.105 18.237 1.00 89.50 105 MET A CA 1
ATOM 906 C C . MET A 1 105 ? -19.716 -14.515 18.477 1.00 89.50 105 MET A C 1
ATOM 908 O O . MET A 1 105 ? -19.016 -15.061 17.629 1.00 89.50 105 MET A O 1
ATOM 912 N N . GLU A 1 106 ? -20.039 -15.136 19.614 1.00 91.38 106 GLU A N 1
ATOM 913 C CA . GLU A 1 106 ? -19.630 -16.506 19.925 1.00 91.38 106 GLU A CA 1
ATOM 914 C C . GLU A 1 106 ? -20.234 -17.511 18.950 1.00 91.38 106 GLU A C 1
ATOM 916 O O . GLU A 1 106 ? -19.520 -18.351 18.403 1.00 91.38 106 GLU A O 1
ATOM 921 N N . ASN A 1 107 ? -21.539 -17.400 18.704 1.00 92.19 107 ASN A N 1
ATOM 922 C CA . ASN A 1 107 ? -22.244 -18.283 17.785 1.00 92.19 107 ASN A CA 1
ATOM 923 C C . ASN A 1 107 ? -21.779 -18.048 16.346 1.00 92.19 107 ASN A C 1
ATOM 925 O O . ASN A 1 107 ? -21.529 -19.015 15.628 1.00 92.19 107 ASN A O 1
ATOM 929 N N . LEU A 1 108 ? -21.564 -16.786 15.954 1.00 91.56 108 LEU A N 1
ATOM 930 C CA . LEU A 1 108 ? -21.003 -16.444 14.643 1.00 91.56 108 LEU A CA 1
ATOM 931 C C . LEU A 1 108 ? -19.614 -17.063 14.441 1.00 91.56 108 LEU A C 1
ATOM 933 O O . LEU A 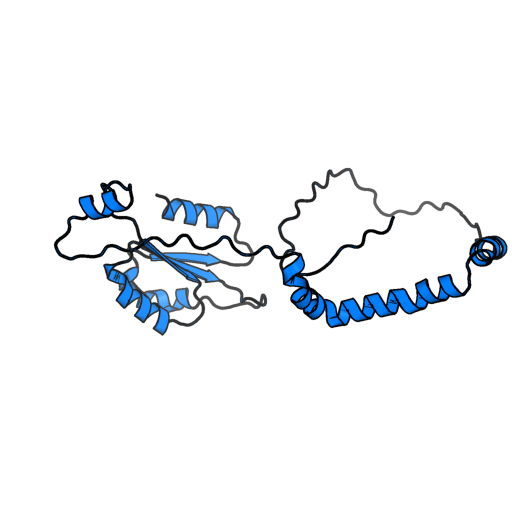1 108 ? -19.369 -17.724 13.435 1.00 91.56 108 LEU A O 1
ATOM 937 N N . CYS A 1 109 ? -18.714 -16.924 15.417 1.00 89.69 109 CYS A N 1
ATOM 938 C CA . CYS A 1 109 ? -17.397 -17.557 15.379 1.00 89.69 109 CYS A CA 1
ATOM 939 C C . CYS A 1 109 ? -17.504 -19.088 15.296 1.00 89.69 109 CYS A C 1
ATOM 941 O O . CYS A 1 109 ? -16.815 -19.694 14.475 1.00 89.69 109 CYS A O 1
ATOM 943 N N . LYS A 1 110 ? -18.398 -19.715 16.076 1.00 92.38 110 LYS A N 1
ATOM 944 C CA . LYS A 1 110 ? -18.624 -21.172 16.054 1.00 92.38 110 LYS A CA 1
ATOM 945 C C . LYS A 1 110 ? -19.070 -21.683 14.682 1.00 92.38 110 LYS A C 1
ATOM 947 O O . LYS A 1 110 ? -18.570 -22.722 14.262 1.00 92.38 110 LYS A O 1
ATOM 952 N N . LEU A 1 111 ? -19.927 -20.951 13.959 1.00 92.00 111 LEU A N 1
ATOM 953 C CA . LEU A 1 111 ? -20.340 -21.303 12.586 1.00 92.00 111 LEU A CA 1
ATOM 954 C C . LEU A 1 111 ? -19.156 -21.375 11.611 1.00 92.00 111 LEU A C 1
ATOM 956 O O . LEU A 1 111 ? -19.181 -22.145 10.655 1.00 92.00 111 LEU A O 1
ATOM 960 N N . HIS A 1 112 ? -18.103 -20.602 11.874 1.00 91.31 112 HIS A N 1
ATOM 961 C CA . HIS A 1 112 ? -16.858 -20.617 11.111 1.00 91.31 112 HIS A CA 1
ATOM 962 C C . HIS A 1 112 ? -15.785 -21.561 11.684 1.00 91.31 112 HIS A C 1
ATOM 964 O O . HIS A 1 112 ? -14.676 -21.616 11.153 1.00 91.31 112 HIS A O 1
ATOM 970 N N . GLY A 1 113 ? -16.072 -22.289 12.771 1.00 92.00 113 GLY A N 1
ATOM 971 C CA . GLY A 1 113 ? -15.074 -23.086 13.494 1.00 92.00 113 GLY A CA 1
ATOM 972 C C . GLY A 1 113 ? -14.012 -22.236 14.207 1.00 92.00 113 GLY A C 1
ATOM 973 O O . GLY A 1 113 ? -12.908 -22.710 14.477 1.00 92.00 113 GLY A O 1
ATOM 974 N N . TRP A 1 114 ? -14.311 -20.966 14.485 1.00 92.06 114 TRP A N 1
ATOM 975 C CA . TRP A 1 114 ? -13.420 -20.013 15.145 1.00 92.06 114 TRP A CA 1
ATOM 976 C C . TRP A 1 114 ? -13.780 -19.829 16.621 1.00 92.06 114 TRP A C 1
ATOM 978 O O . TRP A 1 114 ? -14.909 -20.062 17.051 1.00 92.06 114 TRP A O 1
ATOM 988 N N . LYS A 1 115 ? -12.808 -19.361 17.408 1.00 92.06 115 LYS A N 1
ATOM 989 C CA . LYS A 1 115 ? -13.009 -18.912 18.792 1.00 92.06 115 LYS A CA 1
ATOM 990 C C . LYS A 1 115 ? -13.004 -17.385 18.847 1.00 92.06 115 LYS A C 1
ATOM 992 O O . LYS A 1 115 ? -12.323 -16.743 18.044 1.00 92.06 115 LYS A O 1
ATOM 997 N N . ILE A 1 116 ? -13.740 -16.814 19.801 1.00 90.94 116 ILE A N 1
ATOM 998 C CA . ILE A 1 116 ? -13.664 -15.376 20.084 1.00 90.94 116 ILE A CA 1
ATOM 999 C C . ILE A 1 116 ? -12.235 -15.034 20.521 1.00 90.94 116 ILE A C 1
ATOM 1001 O O . ILE A 1 116 ? -11.589 -15.804 21.231 1.00 90.94 116 ILE A O 1
ATOM 1005 N N . ARG A 1 117 ? -11.740 -13.882 20.068 1.00 87.94 117 ARG A N 1
ATOM 1006 C CA . ARG A 1 117 ? -10.454 -13.335 20.506 1.00 87.94 117 ARG A CA 1
ATOM 1007 C C . ARG A 1 117 ? -10.640 -12.539 21.793 1.00 87.94 117 ARG A C 1
ATOM 1009 O O . ARG A 1 117 ? -11.616 -11.808 21.913 1.00 87.94 117 ARG A O 1
ATOM 1016 N N . GLU A 1 118 ? -9.672 -12.633 22.696 1.00 89.62 118 GLU A N 1
ATOM 1017 C CA . GLU A 1 118 ? -9.650 -11.861 23.947 1.00 89.62 118 GLU A CA 1
ATOM 1018 C C . GLU A 1 118 ? -9.508 -10.354 23.695 1.00 89.62 118 GLU A C 1
ATOM 1020 O O . GLU A 1 118 ? -10.117 -9.544 24.386 1.00 89.62 118 GLU A O 1
ATOM 1025 N N . TYR A 1 119 ? -8.742 -9.982 22.666 1.00 87.38 119 TYR A N 1
ATOM 1026 C CA . TYR A 1 119 ? -8.548 -8.603 22.232 1.00 87.38 119 TYR A CA 1
ATOM 1027 C C . TYR A 1 119 ? -9.008 -8.412 20.777 1.00 87.38 119 TYR A C 1
ATOM 1029 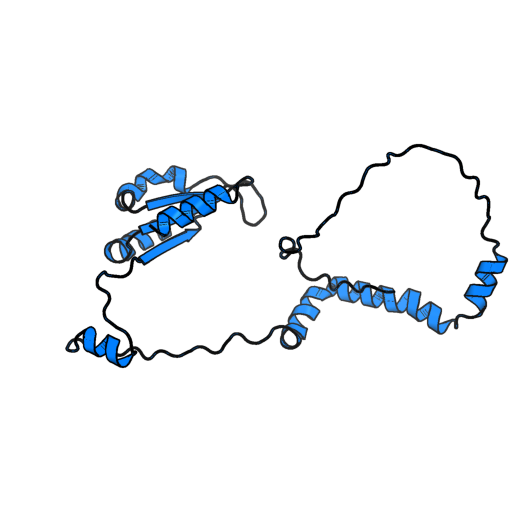O O . TYR A 1 119 ? -8.862 -9.320 19.943 1.00 87.38 119 TYR A O 1
ATOM 1037 N N . PRO A 1 120 ? -9.565 -7.235 20.433 1.00 87.12 120 PRO A N 1
ATOM 1038 C CA . PRO A 1 120 ? -9.925 -6.918 19.059 1.00 87.12 120 PRO A CA 1
ATOM 1039 C C . PRO A 1 120 ? -8.683 -6.914 18.164 1.00 87.12 120 PRO A C 1
ATOM 1041 O O . PRO A 1 120 ? -7.561 -6.643 18.593 1.00 87.12 120 PRO A O 1
ATOM 1044 N N . ARG A 1 121 ? -8.875 -7.226 16.881 1.00 88.00 121 ARG A N 1
ATOM 1045 C CA . ARG A 1 121 ? -7.767 -7.245 15.924 1.00 88.00 121 ARG A CA 1
ATOM 1046 C C . ARG A 1 121 ? -7.293 -5.817 15.659 1.00 88.00 121 ARG A C 1
ATOM 1048 O O . ARG A 1 121 ? -8.103 -4.962 15.325 1.00 88.00 121 ARG A O 1
ATOM 1055 N N . ARG A 1 122 ? -5.978 -5.596 15.726 1.00 91.19 122 ARG A N 1
ATOM 1056 C CA . ARG A 1 122 ? -5.368 -4.342 15.273 1.00 91.19 122 ARG A CA 1
ATOM 1057 C C . ARG A 1 122 ? -5.527 -4.206 13.762 1.00 91.19 122 ARG A C 1
ATOM 1059 O O . ARG A 1 122 ? -5.169 -5.123 13.016 1.00 91.19 122 ARG A O 1
ATOM 1066 N N . VAL A 1 123 ? -6.078 -3.081 13.329 1.00 93.56 123 VAL A N 1
ATOM 1067 C CA . VAL A 1 123 ? -6.277 -2.751 11.916 1.00 93.56 123 VAL A CA 1
ATOM 1068 C C . VAL A 1 123 ? -5.286 -1.659 11.551 1.00 93.56 123 VAL A C 1
ATOM 1070 O O . VAL A 1 123 ? -5.239 -0.620 12.205 1.00 93.56 123 VAL A O 1
ATOM 1073 N N . PHE A 1 124 ? -4.491 -1.909 10.516 1.00 94.44 124 PHE A N 1
ATOM 1074 C CA . PHE A 1 124 ? -3.487 -0.975 10.020 1.00 94.44 124 PHE A CA 1
ATOM 1075 C C . PHE A 1 124 ? -3.897 -0.496 8.634 1.00 94.44 124 PHE A C 1
ATOM 1077 O O . PHE A 1 124 ? -4.195 -1.322 7.770 1.00 94.44 124 PHE A O 1
ATOM 1084 N N . ASP A 1 125 ? -3.876 0.816 8.418 1.00 95.44 125 ASP A N 1
ATOM 1085 C CA . ASP A 1 125 ? -4.016 1.398 7.084 1.00 95.44 125 ASP A CA 1
ATOM 1086 C C . ASP A 1 125 ? -2.632 1.771 6.556 1.00 95.44 125 ASP A C 1
ATOM 1088 O O . ASP A 1 125 ? -1.956 2.606 7.151 1.00 95.44 125 ASP A O 1
ATOM 1092 N N . ALA A 1 126 ? -2.194 1.129 5.473 1.00 94.62 126 ALA A N 1
ATOM 1093 C CA . ALA A 1 126 ? -0.881 1.356 4.879 1.00 94.62 126 ALA A CA 1
ATOM 1094 C C . ALA A 1 126 ? -1.022 2.062 3.526 1.00 94.62 126 ALA A C 1
ATOM 1096 O O . ALA A 1 126 ? -1.556 1.484 2.579 1.00 94.62 126 ALA A O 1
ATOM 1097 N N . VAL A 1 127 ? -0.508 3.289 3.426 1.00 93.81 127 VAL A N 1
ATOM 1098 C CA . VAL A 1 127 ? -0.627 4.134 2.230 1.00 93.81 127 VAL A CA 1
ATOM 1099 C C . VAL A 1 127 ? 0.752 4.482 1.674 1.00 93.81 127 VAL A C 1
ATOM 1101 O O . VAL A 1 127 ? 1.635 4.951 2.394 1.00 93.81 127 VAL A O 1
ATOM 1104 N N . LEU A 1 128 ? 0.930 4.275 0.366 1.00 92.31 128 LEU A N 1
ATOM 1105 C CA . LEU A 1 128 ? 2.051 4.838 -0.385 1.00 92.31 128 LEU A CA 1
ATOM 1106 C C . LEU A 1 128 ? 1.656 6.241 -0.843 1.00 92.31 128 LEU A C 1
ATOM 1108 O O . LEU A 1 128 ? 0.755 6.384 -1.666 1.00 92.31 128 LEU A O 1
ATOM 1112 N N . PHE A 1 129 ? 2.300 7.272 -0.306 1.00 92.94 129 PHE A N 1
ATOM 1113 C CA . PHE A 1 129 ? 1.888 8.649 -0.551 1.00 92.94 129 PHE A CA 1
ATOM 1114 C C . PHE A 1 129 ? 2.645 9.304 -1.704 1.00 92.94 129 PHE A C 1
ATOM 1116 O O . PHE A 1 129 ? 3.855 9.106 -1.887 1.00 92.94 129 PHE A O 1
ATOM 1123 N N . SER A 1 130 ? 1.917 10.123 -2.474 1.00 89.12 130 SER A N 1
ATOM 1124 C CA . SER A 1 130 ? 2.507 10.936 -3.528 1.00 89.12 130 SER A CA 1
ATOM 1125 C C . SER A 1 130 ? 2.223 12.424 -3.426 1.00 89.12 130 SER A C 1
ATOM 1127 O O . SER A 1 130 ? 3.092 13.149 -2.970 1.00 89.12 130 SER A O 1
ATOM 1129 N N . ASN A 1 131 ? 1.065 12.880 -3.880 1.00 90.12 131 ASN A N 1
ATOM 1130 C CA . ASN A 1 131 ? 0.684 14.295 -3.930 1.00 90.12 131 ASN A CA 1
ATOM 1131 C C . ASN A 1 131 ? -0.790 14.520 -3.544 1.00 90.12 131 ASN A C 1
ATOM 1133 O O . ASN A 1 131 ? -1.234 15.657 -3.433 1.00 90.12 131 ASN A O 1
ATOM 1137 N N . GLU A 1 132 ? -1.552 13.449 -3.331 1.00 93.12 132 GLU A N 1
ATOM 1138 C CA . GLU A 1 132 ? -3.003 13.459 -3.133 1.00 93.12 132 GLU A CA 1
ATOM 1139 C C . GLU A 1 132 ? -3.369 13.759 -1.669 1.00 93.12 132 GLU A C 1
ATOM 1141 O O . GLU A 1 132 ? -3.929 12.922 -0.959 1.00 93.12 132 GLU A O 1
ATOM 1146 N N . LYS A 1 133 ? -3.016 14.960 -1.194 1.00 94.38 133 LYS A N 1
ATOM 1147 C CA . LYS A 1 133 ? -3.255 15.388 0.196 1.00 94.38 133 LYS A CA 1
ATOM 1148 C C . LYS A 1 133 ? -4.736 15.296 0.585 1.00 94.38 133 LYS A C 1
ATOM 1150 O O . LYS A 1 133 ? -5.053 14.732 1.627 1.00 94.38 133 LYS A O 1
ATOM 1155 N N . GLU A 1 134 ? -5.627 15.835 -0.244 1.00 94.44 134 GLU A N 1
ATOM 1156 C CA . GLU A 1 134 ? -7.065 15.938 0.053 1.00 94.44 134 GLU A CA 1
ATOM 1157 C C . GLU A 1 134 ? -7.724 14.560 0.192 1.00 94.44 134 GLU A C 1
ATOM 1159 O O . GLU A 1 134 ? -8.488 14.315 1.124 1.00 94.44 134 GLU A O 1
ATOM 1164 N N . ILE A 1 135 ? -7.368 13.630 -0.698 1.00 96.00 135 ILE A N 1
ATOM 1165 C CA . ILE A 1 135 ? -7.867 12.250 -0.664 1.00 96.00 135 ILE A CA 1
ATOM 1166 C C . ILE A 1 135 ? -7.366 11.539 0.594 1.00 96.00 135 ILE A C 1
ATOM 1168 O O . ILE A 1 135 ? -8.131 10.821 1.240 1.00 96.00 135 ILE A O 1
ATOM 1172 N N . LEU A 1 136 ? -6.100 11.751 0.968 1.00 95.88 136 LEU A N 1
ATOM 1173 C CA . LEU A 1 136 ? -5.543 11.184 2.193 1.00 95.88 136 LEU A CA 1
ATOM 1174 C C . LEU A 1 136 ? -6.277 11.702 3.434 1.00 95.88 136 LEU A C 1
ATOM 1176 O O . LEU A 1 136 ? -6.620 10.924 4.321 1.00 95.88 136 LEU A O 1
ATOM 1180 N N . GLU A 1 137 ? -6.538 13.006 3.486 1.00 95.50 137 GLU A N 1
ATOM 1181 C CA . GLU A 1 137 ? -7.237 13.640 4.600 1.00 95.50 137 GLU A CA 1
ATOM 1182 C C . GLU A 1 137 ? -8.670 13.123 4.745 1.00 95.50 137 GLU A C 1
ATOM 1184 O O . GLU A 1 137 ? -9.065 12.737 5.847 1.00 95.50 137 GLU A O 1
ATOM 1189 N N . LEU A 1 138 ? -9.428 13.050 3.645 1.00 96.88 138 LEU A N 1
ATOM 1190 C CA . LEU A 1 138 ? -10.783 12.498 3.651 1.00 96.88 138 LEU A CA 1
ATOM 1191 C C . LEU A 1 138 ? -10.780 11.037 4.118 1.00 96.88 138 LEU A C 1
ATOM 1193 O O . LEU A 1 138 ? -11.486 10.690 5.065 1.00 96.88 138 LEU A O 1
ATOM 1197 N N . ARG A 1 139 ? -9.909 10.207 3.528 1.00 96.56 139 ARG A N 1
ATOM 1198 C CA . ARG A 1 139 ? -9.747 8.793 3.891 1.00 96.56 139 ARG A CA 1
ATOM 1199 C C . ARG A 1 139 ? -9.472 8.626 5.383 1.00 96.56 139 ARG A C 1
ATOM 1201 O O . ARG A 1 139 ? -10.068 7.770 6.029 1.00 96.56 139 ARG A O 1
ATOM 1208 N N . TRP A 1 140 ? -8.554 9.408 5.944 1.00 96.38 140 TRP A N 1
ATOM 1209 C CA . TRP A 1 140 ? -8.172 9.264 7.348 1.00 96.38 140 TRP A CA 1
ATOM 1210 C C . TRP A 1 140 ? -9.205 9.817 8.316 1.00 96.38 140 TRP A C 1
ATOM 1212 O O . TRP A 1 140 ? -9.333 9.267 9.406 1.00 96.38 140 TRP A O 1
ATOM 1222 N N . LYS A 1 141 ? -9.985 10.831 7.930 1.00 96.44 141 LYS A N 1
ATOM 1223 C CA . LYS A 1 141 ? -11.143 11.275 8.718 1.00 96.44 141 LYS A CA 1
ATOM 1224 C C . LYS A 1 141 ? -12.231 10.204 8.769 1.00 96.44 141 LYS A C 1
ATOM 1226 O O . LYS A 1 141 ? -12.748 9.928 9.848 1.00 96.44 141 LYS A O 1
ATOM 1231 N N . GLU A 1 142 ? -12.529 9.560 7.642 1.00 97.44 142 GLU A N 1
ATOM 1232 C CA . GLU A 1 142 ? -13.518 8.475 7.574 1.00 97.44 142 GLU A CA 1
ATOM 1233 C C . GLU A 1 142 ? -13.060 7.215 8.325 1.00 97.44 142 GLU A C 1
ATOM 1235 O O . GLU A 1 142 ? -13.852 6.563 9.006 1.00 97.44 142 GLU A O 1
ATOM 1240 N N . LEU A 1 143 ? -11.770 6.877 8.236 1.00 96.75 143 LEU A N 1
ATOM 1241 C CA . LEU A 1 143 ? -11.211 5.662 8.833 1.00 96.75 143 LEU A CA 1
ATOM 1242 C C . LEU A 1 143 ? -10.743 5.822 10.287 1.00 96.75 143 LEU A C 1
ATOM 1244 O O . LEU A 1 143 ? -10.461 4.814 10.939 1.00 96.75 143 LEU A O 1
ATOM 1248 N N . TYR A 1 144 ? -10.684 7.046 10.820 1.00 95.56 144 TYR A N 1
ATOM 1249 C CA . TYR A 1 144 ? -10.184 7.335 12.170 1.00 95.56 144 TYR A CA 1
ATOM 1250 C C . TYR A 1 144 ? -10.761 6.450 13.294 1.00 95.56 144 TYR A C 1
ATOM 1252 O O . TYR A 1 144 ? -9.979 5.980 14.129 1.00 95.56 144 TYR A O 1
ATOM 1260 N N . PRO A 1 145 ? -12.085 6.179 13.359 1.00 95.12 145 PRO A N 1
ATOM 1261 C CA . PRO A 1 145 ? -12.639 5.360 14.437 1.00 95.12 145 PRO A CA 1
ATOM 1262 C C . PRO A 1 145 ? -12.383 3.855 14.256 1.00 95.12 145 PRO A C 1
ATOM 1264 O O . PRO A 1 145 ? -12.495 3.107 15.224 1.00 95.12 145 PRO A O 1
ATOM 1267 N N . TYR A 1 146 ? -12.028 3.403 13.050 1.00 94.19 146 TYR A N 1
ATOM 1268 C CA . TYR A 1 146 ? -11.916 1.978 12.714 1.00 94.19 146 TYR A CA 1
ATOM 1269 C C . TYR A 1 146 ? -10.471 1.471 12.667 1.00 94.19 146 TYR A C 1
ATOM 1271 O O . TYR A 1 146 ? -10.222 0.278 12.843 1.00 94.19 146 TYR A O 1
AT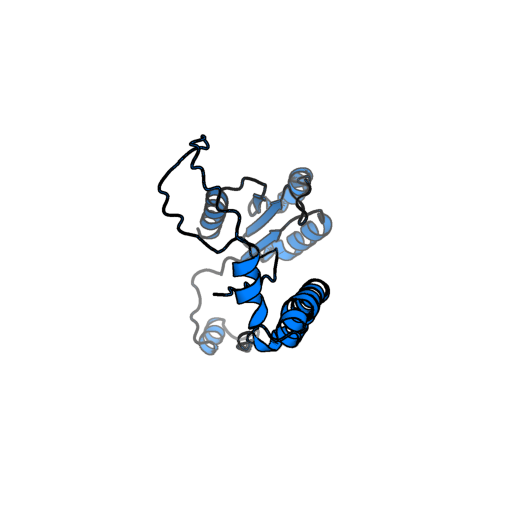OM 1279 N N . VAL A 1 147 ? -9.511 2.362 12.414 1.00 95.44 147 VAL A N 1
ATOM 1280 C CA . VAL A 1 147 ? -8.099 2.014 12.231 1.00 95.44 147 VAL A CA 1
ATOM 1281 C C . VAL A 1 147 ? -7.316 2.243 13.522 1.00 95.44 147 VAL A C 1
ATOM 1283 O O . VAL A 1 147 ? -7.390 3.294 14.160 1.00 95.44 147 VAL A O 1
ATOM 1286 N N . THR A 1 148 ? -6.530 1.237 13.905 1.00 94.38 148 THR A N 1
ATOM 1287 C CA . THR A 1 148 ? -5.663 1.287 15.087 1.00 94.38 148 THR A CA 1
ATOM 1288 C C . THR A 1 148 ? -4.435 2.157 14.834 1.00 94.38 148 THR A C 1
ATOM 1290 O O . THR A 1 148 ? -4.059 2.938 15.703 1.00 94.38 148 THR A O 1
ATOM 1293 N N . GLN A 1 149 ? -3.817 2.036 13.656 1.00 94.38 149 GLN A N 1
ATOM 1294 C CA . GLN A 1 149 ? -2.591 2.756 13.313 1.00 94.38 149 GLN A CA 1
ATOM 1295 C C . GLN A 1 149 ? -2.502 3.020 11.807 1.00 94.38 149 GLN A C 1
ATOM 1297 O O . GLN A 1 149 ? -2.785 2.146 10.984 1.00 94.38 149 GLN A O 1
ATOM 1302 N N . PHE A 1 150 ? -2.090 4.232 11.456 1.00 95.50 150 PHE A N 1
ATOM 1303 C CA . PHE A 1 150 ? -1.870 4.678 10.088 1.00 95.50 150 PHE A CA 1
ATOM 1304 C C . PHE A 1 150 ? -0.383 4.582 9.765 1.00 95.50 150 PHE A C 1
ATOM 1306 O O . PHE A 1 150 ? 0.458 5.114 10.486 1.00 95.50 150 PHE A O 1
ATOM 1313 N N . VAL A 1 151 ? -0.045 3.901 8.678 1.00 94.69 151 VAL A N 1
ATOM 1314 C CA . VAL A 1 151 ? 1.324 3.738 8.193 1.00 94.69 151 VAL A CA 1
ATOM 1315 C C . VAL A 1 151 ? 1.419 4.417 6.840 1.00 94.69 151 VAL A C 1
ATOM 1317 O O . VAL A 1 151 ? 0.769 4.011 5.881 1.00 94.69 151 VAL A O 1
ATOM 1320 N N . ILE A 1 152 ? 2.250 5.442 6.744 1.00 93.44 152 ILE A N 1
ATOM 1321 C CA . ILE A 1 152 ? 2.454 6.186 5.508 1.00 93.44 152 ILE A CA 1
ATOM 1322 C C . ILE A 1 152 ? 3.900 6.053 5.055 1.00 93.44 152 ILE A C 1
ATOM 1324 O O . ILE A 1 152 ? 4.841 6.267 5.823 1.00 93.44 152 ILE A O 1
ATOM 1328 N N . LEU A 1 153 ? 4.070 5.666 3.795 1.00 92.31 153 LEU A N 1
ATOM 1329 C CA . LEU A 1 153 ? 5.369 5.538 3.154 1.00 92.31 153 LEU A CA 1
ATOM 1330 C C . LEU A 1 153 ? 5.460 6.524 1.999 1.00 92.31 153 LEU A C 1
ATOM 1332 O O . LEU A 1 153 ? 4.689 6.448 1.045 1.00 92.31 153 LEU A O 1
ATOM 1336 N N . GLU A 1 154 ? 6.428 7.425 2.066 1.00 91.50 154 GLU A N 1
ATOM 1337 C CA . GLU A 1 154 ? 6.691 8.395 1.008 1.00 91.50 154 GLU A CA 1
ATOM 1338 C C . GLU A 1 154 ? 8.051 8.127 0.374 1.00 91.50 154 GLU A C 1
ATOM 1340 O O . GLU A 1 154 ? 9.010 7.835 1.082 1.00 91.50 154 GLU A O 1
ATOM 1345 N N . SER A 1 155 ? 8.160 8.229 -0.953 1.00 89.75 155 SER A N 1
ATOM 1346 C CA . SER A 1 155 ? 9.444 8.091 -1.643 1.00 89.75 155 SER A CA 1
ATOM 1347 C C . SER A 1 155 ? 9.967 9.409 -2.200 1.00 89.75 155 SER A C 1
ATOM 1349 O O . SER A 1 155 ? 9.195 10.200 -2.738 1.00 89.75 155 SER A O 1
ATOM 1351 N N . ASN A 1 156 ? 11.290 9.601 -2.125 1.00 90.44 156 ASN A N 1
ATOM 1352 C CA . ASN A 1 156 ? 11.989 10.730 -2.747 1.00 90.44 156 ASN A CA 1
ATOM 1353 C C . ASN A 1 156 ? 12.281 10.519 -4.247 1.00 90.44 156 ASN A C 1
ATOM 1355 O O . ASN A 1 156 ? 13.000 11.312 -4.853 1.00 90.44 156 ASN A O 1
ATOM 1359 N N . SER A 1 157 ? 11.767 9.438 -4.838 1.00 87.69 157 SER A N 1
ATOM 1360 C CA . SER A 1 157 ? 11.921 9.118 -6.252 1.00 87.69 157 SER A CA 1
ATOM 1361 C C . SER A 1 157 ? 10.585 8.682 -6.850 1.00 87.69 157 SER A C 1
ATOM 1363 O O . SER A 1 157 ? 9.727 8.097 -6.185 1.00 87.69 157 SER A O 1
ATOM 1365 N N . THR A 1 158 ? 10.382 9.016 -8.116 1.00 85.94 158 THR A N 1
ATOM 1366 C CA . THR A 1 158 ? 9.229 8.583 -8.910 1.00 85.94 158 THR A CA 1
ATOM 1367 C C . THR A 1 158 ? 9.398 7.134 -9.371 1.00 85.94 158 THR A C 1
ATOM 1369 O O . THR A 1 158 ? 10.489 6.569 -9.338 1.00 85.94 158 THR A O 1
ATOM 1372 N N . PHE A 1 159 ? 8.329 6.527 -9.894 1.00 79.69 159 PHE A N 1
ATOM 1373 C CA . PHE A 1 159 ? 8.404 5.185 -10.487 1.00 79.69 159 PHE A CA 1
ATOM 1374 C C . PHE A 1 159 ? 9.383 5.082 -11.672 1.00 79.69 159 PHE A C 1
ATOM 1376 O O . PHE A 1 159 ? 9.824 3.981 -11.997 1.00 79.69 159 PHE A O 1
ATOM 1383 N N . THR A 1 160 ? 9.736 6.206 -12.309 1.00 84.62 160 THR A N 1
ATOM 1384 C CA . THR A 1 160 ? 10.721 6.283 -13.401 1.00 84.62 160 THR A CA 1
ATOM 1385 C C . THR A 1 160 ? 12.141 6.606 -12.922 1.00 84.62 160 THR A C 1
ATOM 1387 O O . THR A 1 160 ? 13.047 6.673 -13.748 1.00 84.62 160 THR A O 1
ATOM 1390 N N . GLY A 1 161 ? 12.357 6.781 -11.613 1.00 83.31 161 GLY A N 1
ATOM 1391 C CA . GLY A 1 161 ? 13.669 7.068 -11.025 1.00 83.31 161 GLY A CA 1
ATOM 1392 C C . GLY A 1 161 ? 14.029 8.555 -10.942 1.00 83.31 161 GLY A C 1
ATOM 1393 O O . GLY A 1 161 ? 15.130 8.890 -10.521 1.00 83.31 161 GLY A O 1
ATOM 1394 N N . LEU A 1 162 ? 13.127 9.460 -11.331 1.00 86.50 162 LEU A N 1
ATOM 1395 C CA . LEU A 1 162 ? 13.355 10.904 -11.207 1.00 86.50 162 LEU A CA 1
ATOM 1396 C C . LEU A 1 162 ? 13.174 11.370 -9.756 1.00 86.50 162 LEU A C 1
ATOM 1398 O O . LEU A 1 162 ? 12.265 10.862 -9.091 1.00 86.50 162 LEU A O 1
ATOM 1402 N N . PRO A 1 163 ? 13.965 12.349 -9.279 1.00 89.50 163 PRO A N 1
ATOM 1403 C CA . PRO A 1 163 ? 13.828 12.882 -7.930 1.00 89.50 163 PRO A CA 1
ATOM 1404 C C . PRO A 1 163 ? 12.445 13.506 -7.728 1.00 89.50 163 PRO A C 1
ATOM 1406 O O . PRO A 1 163 ? 11.913 14.186 -8.607 1.00 89.50 163 PRO A O 1
ATOM 1409 N N . LYS A 1 164 ? 11.872 13.278 -6.549 1.00 89.12 164 LYS A N 1
ATOM 1410 C CA . LYS A 1 164 ? 10.550 13.758 -6.157 1.00 89.12 164 LYS A CA 1
ATOM 1411 C C . LYS A 1 164 ? 10.617 14.388 -4.760 1.00 89.12 164 LYS A C 1
ATOM 1413 O O . LYS A 1 164 ? 11.207 13.781 -3.863 1.00 89.12 164 LYS A O 1
ATOM 1418 N N . PRO A 1 165 ? 10.018 15.573 -4.548 1.00 90.19 165 PRO A N 1
ATOM 1419 C CA . PRO A 1 165 ? 9.946 16.170 -3.221 1.00 90.19 165 PRO A CA 1
ATOM 1420 C C . PRO A 1 165 ? 9.046 15.348 -2.285 1.00 90.19 165 PRO A C 1
ATOM 1422 O O . PRO A 1 165 ? 8.141 14.635 -2.725 1.00 90.19 165 PRO A O 1
ATOM 1425 N N . LEU A 1 166 ? 9.313 15.462 -0.985 1.00 90.62 166 LEU A N 1
ATOM 1426 C CA . LEU A 1 166 ? 8.525 14.831 0.072 1.00 90.62 166 LEU A CA 1
ATOM 1427 C C . LEU A 1 166 ? 7.362 15.755 0.454 1.00 90.62 166 LEU A C 1
ATOM 1429 O O . LEU A 1 166 ? 7.509 16.646 1.290 1.00 90.62 166 LEU A O 1
ATOM 1433 N N . PHE A 1 167 ? 6.225 15.563 -0.203 1.00 91.81 167 PHE A N 1
ATOM 1434 C CA . PHE A 1 167 ? 5.005 16.337 -0.014 1.00 91.81 167 PHE A CA 1
ATOM 1435 C C . PHE A 1 167 ? 4.368 16.074 1.354 1.00 91.81 167 PHE A C 1
ATOM 1437 O O . PHE A 1 167 ? 3.915 17.009 2.009 1.00 91.81 167 PHE A O 1
ATOM 1444 N N . PHE A 1 168 ? 4.348 14.830 1.841 1.00 92.88 168 PHE A N 1
ATOM 1445 C CA . PHE A 1 168 ? 3.747 14.551 3.149 1.00 92.88 168 PHE A CA 1
ATOM 1446 C C . PHE A 1 168 ? 4.503 15.275 4.262 1.00 92.88 168 PHE A C 1
ATOM 1448 O O . PHE A 1 168 ? 3.897 15.870 5.151 1.00 92.88 168 PHE A O 1
ATOM 1455 N N . SER A 1 169 ? 5.836 15.296 4.165 1.00 90.75 169 SER A N 1
ATOM 1456 C CA . SER A 1 169 ? 6.683 16.011 5.118 1.00 90.75 169 SER A CA 1
ATOM 1457 C C . SER A 1 169 ? 6.365 17.507 5.206 1.00 90.75 169 SER A C 1
ATOM 1459 O O . SER A 1 169 ? 6.496 18.065 6.292 1.00 90.75 169 SER A O 1
ATOM 1461 N N . SER A 1 170 ? 5.970 18.157 4.104 1.00 91.56 170 SER A N 1
ATOM 1462 C CA . SER A 1 170 ? 5.641 19.591 4.102 1.00 91.56 170 SER A CA 1
ATOM 1463 C C . SER A 1 170 ? 4.266 19.915 4.685 1.00 91.56 170 SER A C 1
ATOM 1465 O O . SER A 1 170 ? 4.084 21.010 5.202 1.00 91.56 170 SER A O 1
ATOM 1467 N N . TYR A 1 171 ? 3.313 18.983 4.626 1.00 91.88 171 TYR A N 1
ATOM 1468 C CA . TYR A 1 171 ? 1.933 19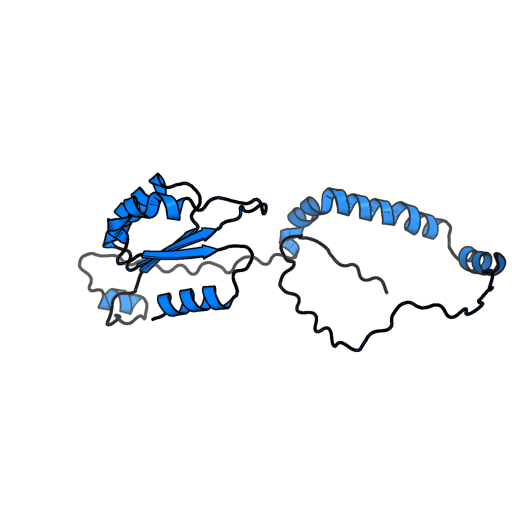.187 5.099 1.00 91.88 171 TYR A CA 1
ATOM 1469 C C . TYR A 1 171 ? 1.626 18.413 6.381 1.00 91.88 171 TYR A C 1
ATOM 1471 O O . TYR A 1 171 ? 0.468 18.252 6.754 1.00 91.88 171 TYR A O 1
ATOM 1479 N N . ARG A 1 172 ? 2.653 17.894 7.061 1.00 91.19 172 ARG A N 1
ATOM 1480 C CA . ARG A 1 172 ? 2.484 17.025 8.229 1.00 91.19 172 ARG A CA 1
ATOM 1481 C C . ARG A 1 172 ? 1.676 17.689 9.345 1.00 91.19 172 ARG A C 1
ATOM 1483 O O . ARG A 1 172 ? 0.907 17.014 10.023 1.00 91.19 172 ARG A O 1
ATOM 1490 N N . ASP A 1 173 ? 1.814 19.004 9.498 1.00 93.12 173 ASP A N 1
ATOM 1491 C CA . ASP A 1 173 ? 1.063 19.784 10.482 1.00 93.12 173 ASP A CA 1
ATOM 1492 C C . ASP A 1 173 ? -0.459 19.720 10.284 1.00 93.12 173 ASP A C 1
ATOM 1494 O O . ASP A 1 173 ? -1.200 19.788 11.266 1.00 93.12 173 ASP A O 1
ATOM 1498 N N . ASP A 1 174 ? -0.930 19.519 9.053 1.00 92.56 174 ASP A N 1
ATOM 1499 C CA . ASP A 1 174 ? -2.359 19.399 8.744 1.00 92.56 174 ASP A CA 1
ATOM 1500 C C . ASP A 1 174 ? -2.944 18.070 9.259 1.00 92.56 174 ASP A C 1
ATOM 1502 O O . ASP A 1 174 ? -4.146 17.944 9.493 1.00 92.56 174 ASP A O 1
ATOM 1506 N N . PHE A 1 175 ? -2.085 17.078 9.514 1.00 94.06 175 PHE A N 1
ATOM 1507 C CA . PHE A 1 175 ? -2.449 15.735 9.966 1.00 94.06 175 PHE A CA 1
ATOM 1508 C C . PHE A 1 175 ? -2.261 15.526 11.479 1.00 94.06 175 PHE A C 1
ATOM 1510 O O . PHE A 1 175 ? -2.222 14.392 11.956 1.00 94.06 175 PHE A O 1
ATOM 1517 N N . LYS A 1 176 ? -2.214 16.603 12.277 1.00 93.44 176 LYS A N 1
ATOM 1518 C CA . LYS A 1 176 ? -2.062 16.525 13.748 1.00 93.44 176 LYS A CA 1
ATOM 1519 C C . LYS A 1 176 ? -3.079 15.615 14.442 1.00 93.44 176 LYS A C 1
ATOM 1521 O O . LYS A 1 176 ? -2.757 15.014 15.462 1.00 93.44 176 LYS A O 1
ATOM 1526 N N . PHE A 1 177 ? -4.281 15.471 13.884 1.00 94.19 177 PHE A N 1
ATOM 1527 C CA . PHE A 1 177 ? -5.331 14.620 14.451 1.00 94.19 177 PHE A CA 1
ATOM 1528 C C . PHE A 1 177 ? -4.986 13.115 14.438 1.00 94.19 177 PHE A C 1
ATOM 1530 O O . PHE A 1 177 ? -5.453 12.378 15.309 1.00 94.19 177 PHE A O 1
ATOM 1537 N N . VAL A 1 178 ? -4.150 12.654 13.496 1.00 94.75 178 VAL A N 1
ATOM 1538 C CA . VAL A 1 178 ? -3.685 11.252 13.400 1.00 94.75 178 VAL A CA 1
ATOM 1539 C C . VAL A 1 178 ? -2.290 11.022 13.954 1.00 94.75 178 VAL A C 1
ATOM 1541 O O . VAL A 1 178 ? -1.934 9.869 14.169 1.00 94.75 178 VAL A O 1
ATOM 1544 N N . GLU A 1 179 ? -1.526 12.078 14.233 1.00 91.62 179 GLU A N 1
ATOM 1545 C CA . GLU A 1 179 ? -0.152 12.016 14.747 1.00 91.62 179 GLU A CA 1
ATOM 1546 C C . GLU A 1 179 ? 0.081 10.963 15.858 1.00 91.62 179 GLU A C 1
ATOM 1548 O O . GLU A 1 179 ? 1.033 10.194 15.723 1.00 91.62 179 GLU A O 1
ATOM 1553 N N . PRO A 1 180 ? -0.775 10.803 16.898 1.00 93.38 180 PRO A N 1
ATOM 1554 C CA . PRO A 1 180 ? -0.550 9.778 17.930 1.00 93.38 180 PRO A CA 1
ATOM 1555 C C . PRO A 1 180 ? -0.638 8.330 17.420 1.00 93.38 180 PRO A C 1
ATOM 1557 O O . PRO A 1 180 ? -0.160 7.414 18.084 1.00 93.38 180 PRO A O 1
ATOM 1560 N N . ARG A 1 181 ? -1.268 8.106 16.262 1.00 93.94 181 ARG A N 1
ATOM 1561 C CA . ARG A 1 181 ? -1.447 6.796 15.616 1.00 93.94 181 ARG A CA 1
ATOM 1562 C C . ARG A 1 181 ? -0.711 6.711 14.279 1.00 93.94 181 ARG A C 1
ATOM 1564 O O . ARG A 1 181 ? -0.972 5.790 13.509 1.00 93.94 181 ARG A O 1
ATOM 1571 N N . LEU A 1 182 ? 0.163 7.666 13.969 1.00 93.94 182 LEU A N 1
ATOM 1572 C CA . LEU A 1 182 ? 0.805 7.780 12.668 1.00 93.94 182 LEU A CA 1
ATOM 1573 C C . LEU A 1 182 ? 2.239 7.250 12.707 1.00 93.94 182 LEU A C 1
ATOM 1575 O O . LEU A 1 182 ? 3.063 7.657 13.520 1.00 93.94 182 LEU A O 1
ATOM 1579 N N . THR A 1 183 ? 2.574 6.381 11.761 1.00 92.88 183 THR A N 1
ATOM 1580 C CA . THR A 1 183 ? 3.941 5.932 11.497 1.00 92.88 183 THR A CA 1
ATOM 1581 C C . THR A 1 183 ? 4.357 6.369 10.106 1.00 92.88 183 THR A C 1
ATOM 1583 O O . THR A 1 183 ? 3.855 5.859 9.106 1.00 92.88 183 THR A O 1
ATOM 1586 N N . TYR A 1 184 ? 5.300 7.306 10.049 1.00 91.69 184 TYR A N 1
ATOM 1587 C CA . TYR A 1 184 ? 5.835 7.841 8.803 1.00 91.69 184 TYR A CA 1
ATOM 1588 C C . TYR A 1 184 ? 7.188 7.216 8.457 1.00 91.69 184 TYR A C 1
ATOM 1590 O O . TYR A 1 184 ? 8.128 7.250 9.253 1.00 91.69 184 TYR A O 1
ATOM 1598 N N . GLY A 1 185 ? 7.296 6.658 7.252 1.00 88.75 185 GLY A N 1
ATOM 1599 C CA . GLY A 1 185 ? 8.542 6.152 6.688 1.00 88.75 185 GLY A CA 1
ATOM 1600 C C . GLY A 1 185 ? 8.877 6.819 5.355 1.00 88.75 185 GLY A C 1
ATOM 1601 O O . GLY A 1 185 ? 8.025 6.952 4.484 1.00 88.75 185 GLY A O 1
ATOM 1602 N N . THR A 1 186 ? 10.141 7.190 5.165 1.00 87.12 186 THR A N 1
ATOM 1603 C CA . THR A 1 186 ? 10.649 7.715 3.890 1.00 87.12 186 THR A CA 1
ATOM 1604 C C . THR A 1 186 ? 11.484 6.672 3.165 1.00 87.12 186 THR A C 1
ATOM 1606 O O . THR A 1 186 ? 12.342 6.047 3.785 1.00 87.12 186 THR A O 1
ATOM 1609 N N . ILE A 1 187 ? 11.251 6.490 1.862 1.00 82.19 187 ILE A N 1
ATOM 1610 C CA . ILE A 1 187 ? 11.928 5.534 0.982 1.00 82.19 187 ILE A CA 1
ATOM 1611 C C . ILE A 1 187 ? 12.735 6.262 -0.086 1.00 82.19 187 ILE A C 1
ATOM 1613 O O . ILE A 1 187 ? 12.180 6.901 -0.971 1.00 82.19 187 ILE A O 1
ATOM 1617 N N . GLY A 1 188 ? 14.056 6.127 -0.051 1.00 74.19 188 GLY A N 1
ATOM 1618 C CA . GLY A 1 188 ? 14.916 6.668 -1.098 1.00 74.19 188 GLY A CA 1
ATOM 1619 C C . GLY A 1 188 ? 16.029 5.730 -1.509 1.00 74.19 188 GLY A C 1
ATOM 1620 O O . GLY A 1 188 ? 16.234 4.678 -0.890 1.00 74.19 188 GLY A O 1
ATOM 1621 N N . GLU A 1 189 ? 16.739 6.115 -2.569 1.00 57.81 189 GLU A N 1
ATOM 1622 C CA . GLU A 1 189 ? 17.965 5.443 -2.989 1.00 57.81 189 GLU A CA 1
ATOM 1623 C C . GLU A 1 189 ? 18.937 5.403 -1.801 1.00 57.81 189 GLU A C 1
ATOM 1625 O O . GLU A 1 189 ? 19.484 6.418 -1.383 1.00 57.81 189 GLU A O 1
ATOM 1630 N N . GLY A 1 190 ? 19.065 4.227 -1.177 1.00 53.75 190 GLY A N 1
ATOM 1631 C CA . GLY A 1 190 ? 19.853 4.037 0.045 1.00 53.75 190 GLY A CA 1
ATOM 1632 C C . GLY A 1 190 ? 19.106 3.438 1.238 1.00 53.75 190 GLY A C 1
ATOM 1633 O O . GLY A 1 190 ? 19.718 3.251 2.293 1.00 53.75 190 GLY A O 1
ATOM 1634 N N . LEU A 1 191 ? 17.821 3.083 1.120 1.00 51.88 191 LEU A N 1
ATOM 1635 C CA . LEU A 1 191 ? 17.121 2.423 2.221 1.00 51.88 191 LEU A CA 1
ATOM 1636 C C . LEU A 1 191 ? 17.640 0.993 2.441 1.00 51.88 191 LEU A C 1
ATOM 1638 O O . LEU A 1 191 ? 17.243 0.028 1.785 1.00 51.88 191 LEU A O 1
ATOM 1642 N N . ARG A 1 192 ? 18.576 0.879 3.386 1.00 54.88 192 ARG A N 1
ATOM 1643 C CA . ARG A 1 192 ? 19.096 -0.383 3.918 1.00 54.88 192 ARG A CA 1
ATOM 1644 C C . ARG A 1 192 ? 17.919 -1.210 4.434 1.00 54.88 192 ARG A C 1
ATOM 1646 O O . ARG A 1 192 ? 17.081 -0.689 5.167 1.00 54.88 192 ARG A O 1
ATOM 1653 N N . LYS A 1 193 ? 17.872 -2.504 4.090 1.00 57.22 193 LYS A N 1
ATOM 1654 C CA . LYS A 1 193 ? 16.835 -3.468 4.529 1.00 57.22 193 LYS A CA 1
ATOM 1655 C C . LYS A 1 193 ? 16.514 -3.387 6.032 1.00 57.22 193 LYS A C 1
ATOM 1657 O O . LYS A 1 193 ? 15.391 -3.668 6.434 1.00 57.22 193 LYS A O 1
ATOM 1662 N N . GLU A 1 194 ? 17.479 -2.955 6.836 1.00 57.88 194 GLU A N 1
ATOM 1663 C CA . GLU A 1 194 ? 17.365 -2.700 8.273 1.00 57.88 194 GLU A CA 1
ATOM 1664 C C . GLU A 1 194 ? 16.254 -1.701 8.640 1.00 57.88 194 GLU A C 1
ATOM 1666 O O . GLU A 1 194 ? 15.493 -1.970 9.564 1.00 57.88 194 GLU A O 1
ATOM 1671 N N . LYS A 1 195 ? 16.072 -0.600 7.893 1.00 58.09 195 LYS A N 1
ATOM 1672 C CA . LYS A 1 195 ? 15.031 0.405 8.200 1.00 58.09 195 LYS A CA 1
ATOM 1673 C C . LYS A 1 195 ? 13.611 -0.122 7.944 1.00 58.09 195 LYS A C 1
ATOM 1675 O O . LYS A 1 195 ? 12.693 0.197 8.692 1.00 58.09 195 LYS A O 1
ATOM 1680 N N . ILE A 1 196 ? 13.441 -0.989 6.940 1.00 63.25 196 ILE A N 1
ATOM 1681 C CA . ILE A 1 196 ? 12.171 -1.698 6.683 1.00 63.25 196 ILE A CA 1
ATOM 1682 C C . ILE A 1 196 ? 11.898 -2.711 7.798 1.00 63.25 196 ILE A C 1
ATOM 1684 O O . ILE A 1 196 ? 10.762 -2.864 8.237 1.00 63.25 196 ILE A O 1
ATOM 1688 N N . HIS A 1 197 ? 12.940 -3.390 8.285 1.00 60.62 197 HIS A N 1
ATOM 1689 C CA . HIS A 1 197 ? 12.818 -4.346 9.386 1.00 60.62 197 HIS A CA 1
ATOM 1690 C C . HIS A 1 197 ? 12.412 -3.674 10.705 1.00 60.62 197 HIS A C 1
ATOM 1692 O O . HIS A 1 197 ? 11.631 -4.243 11.461 1.00 60.62 197 HIS A O 1
ATOM 1698 N N . LEU A 1 198 ? 12.877 -2.446 10.953 1.00 60.59 198 LEU A N 1
ATOM 1699 C CA . LEU A 1 198 ? 12.466 -1.643 12.111 1.00 60.59 198 LEU A CA 1
ATOM 1700 C C . LEU A 1 198 ? 10.992 -1.223 12.036 1.00 60.59 198 LEU A C 1
ATOM 1702 O O . LEU A 1 198 ? 10.268 -1.408 13.009 1.00 60.59 198 LEU A O 1
ATOM 1706 N N . LEU A 1 199 ? 10.518 -0.761 10.872 1.00 64.25 199 LEU A N 1
ATOM 1707 C CA . LEU A 1 199 ? 9.087 -0.500 10.658 1.00 64.25 199 LEU A CA 1
ATOM 1708 C C . LEU A 1 199 ? 8.253 -1.772 10.855 1.00 64.25 199 LEU A C 1
ATOM 1710 O O . LEU A 1 199 ? 7.193 -1.740 11.471 1.00 64.25 199 LEU A O 1
ATOM 1714 N N . ARG A 1 200 ? 8.760 -2.916 10.384 1.00 65.88 200 ARG A N 1
ATOM 1715 C CA . ARG A 1 200 ? 8.092 -4.208 10.548 1.00 65.88 200 ARG A CA 1
ATOM 1716 C C . ARG A 1 200 ? 7.984 -4.630 12.013 1.00 65.88 200 ARG A C 1
ATOM 1718 O O . ARG A 1 200 ? 6.935 -5.141 12.385 1.00 65.88 200 ARG A O 1
ATOM 1725 N N . ARG A 1 201 ? 9.028 -4.409 12.823 1.00 63.00 201 ARG A N 1
ATOM 1726 C CA . ARG A 1 201 ? 8.992 -4.680 14.271 1.00 63.00 201 ARG A CA 1
ATOM 1727 C C . ARG A 1 201 ? 7.994 -3.787 14.998 1.00 63.00 201 ARG A C 1
ATOM 1729 O O . ARG A 1 201 ? 7.216 -4.291 15.794 1.00 63.00 201 ARG A O 1
ATOM 1736 N N . HIS A 1 202 ? 7.966 -2.499 14.664 1.00 64.31 202 HIS A N 1
ATOM 1737 C CA . HIS A 1 202 ? 7.077 -1.543 15.320 1.00 64.31 202 HIS A CA 1
ATOM 1738 C C . HIS A 1 202 ? 5.591 -1.796 15.018 1.00 64.31 202 HIS A C 1
ATOM 1740 O O . HIS A 1 202 ? 4.733 -1.493 15.831 1.00 64.31 202 HIS A O 1
ATOM 1746 N N . ILE A 1 203 ? 5.285 -2.381 13.856 1.00 62.31 203 ILE A N 1
ATOM 1747 C CA . ILE A 1 203 ? 3.925 -2.813 13.496 1.00 62.31 203 ILE A CA 1
ATOM 1748 C C . ILE A 1 203 ? 3.575 -4.167 14.151 1.00 62.31 203 ILE A C 1
ATOM 1750 O O . ILE A 1 203 ? 2.405 -4.450 14.418 1.00 62.31 203 ILE A O 1
ATOM 1754 N N . SER A 1 204 ? 4.565 -5.038 14.392 1.00 60.22 204 SER A N 1
ATOM 1755 C CA . SER A 1 204 ? 4.328 -6.373 14.959 1.00 60.22 204 SER A CA 1
ATOM 1756 C C . SER A 1 204 ? 4.191 -6.407 16.480 1.00 60.22 204 SER A C 1
ATOM 1758 O O . SER A 1 204 ? 3.508 -7.297 16.978 1.00 60.22 204 SER A O 1
ATOM 1760 N N . GLU A 1 205 ? 4.819 -5.472 17.194 1.00 52.09 205 GLU A N 1
ATOM 1761 C CA . GLU A 1 205 ? 4.659 -5.275 18.646 1.00 52.09 205 GLU A CA 1
ATOM 1762 C C . GLU A 1 205 ? 3.342 -4.563 18.919 1.00 52.09 205 GLU A C 1
ATOM 1764 O O . GLU A 1 205 ? 2.432 -5.193 19.497 1.00 52.09 205 GLU A O 1
#

InterPro domains:
  IPR006813 Glycosyl transferase, family 17 [PF04724] (50-193)
  IPR006813 Glycosyl transferase, family 17 [PTHR12224] (36-190)

Radius of gyration: 30.9 Å; chains: 1; bounding box: 83×50×73 Å

Secondary structure (DSSP, 8-state):
---------TT-TT--------------------------HHHHHHHHTTS-HHHHHIIIIIHHHHHHHHHHHHHHHHHHHHHHHSPPPPPP--------TTS-HHHHHHHTTPPPPSSPPP-EEEEEESS-HHHHHHHHHHHTTT-SEEEEEEESB-TTS-B---HHHHSGGGGTTTGGGEEEEEE-TT--HHHHHHHHHHHH-

Sequence (205 aa):
MIFVAMFVDRRYFRAMKFCIVQHSLIKLEFWYFESNKVLSMSRIRCILRGWDVKTLIFLFAFVPTCIFFIYLHGQKISYFLRPLWESPPKPFHVLPHYYHENVSMENLCKLHGWKIREYPRRVFDAVLFSNEKEILELRWKELYPYVTQFVILESNSTFTGLPKPLFFSSYRDDFKFVEPRLTYGTIGEGLRKEKIHLLRRHISE

Foldseek 3Di:
DDDPPPDPDPPPPPPDPDPPPDDDDDDDDDDDDDPPPPVPPVVVVVVVVPDDVVNVCCVPPVVVVVVVVCVVCVVVVCVVCCVVPPDDPDDDDDDDQDDDPPDDVQVSQVVVVHHDDPDDDAAEAEDEDDAPPVVVVVVCVVCVVPHQAYEYEYEQADPVGHGGDDNCVVCVVVVVVRVVRYHYHYDYDDPDVVVVVVVVVVVVD

pLDDT: mean 75.41, std 23.26, range [22.55, 97.44]

Organism: Quercus suber (NCBI:txid58331)